Protein AF-W9HBE5-F1 (afdb_monomer)

Radius of gyration: 36.04 Å; Cα contacts (8 Å, |Δi|>4): 266; chains: 1; bounding box: 82×38×92 Å

Mean predicted aligned error: 16.0 Å

Secondary structure (DSSP, 8-state):
---------HHHHHHHHHHHHHHTT---TTSGGGGG---HHHHHHHHHHHHHHHHHHS-SS---PPPEEEGGGTEEESSHHHHHHHHHHH-TTTEETTTTEE-SSHHHHHHHHHH-TT-EE-TTSTT--EESSHHHHHHHHTTTSPP-EE-SSSS-EESSHHHHHHHHHTT-STT---HHHHHHHHHHSTTGGGTB-SSTT-SEE-TTT--EESSHHHHHHHHHH-TTSS----TTSHHHHHHHHHHHHTT--

Foldseek 3Di:
DDDDPDDDDPVVVLVVVVVVCVVVVNDDPVSVVPPPDDDPVVVVVVVVVVVVVVVVPPDPDDDPDDWDADPVVRDTHPDPVVVVVCCVVPPVQAADPQVRDGHPGNVRVVVCLVPDPQWQWDPVDPVGDTDRDVVVSVVVVLVVADFDDAALQDRDTHNDPLVSQVCQQCQVGPLRRHQVLLLVLCCPQPLNVQFQDPDPVARGAHNQPRHGHNGLSVNQVCQVPPPPGPAHLDCPGSNVSSSVSVSVSSVVD

Sequence (253 aa):
MLPVLYNYDRLELCNSLLDFMDQHGVNNPQVHIILSTPQLAFYTHLHRFYDRQLKKSLPRNGQEGRMEYCEPCNRSFVTPHALKQHLESKHPNTYCFRCQKHFSHSSAKQQHITDSSYHHICYNCPQKPDFDSESNLQNHYKTHAKKTVECLGCSRVFISDSAMVLHLEAGYCQSGADEDYVTECALECYQSGQYTSDDPAFDFQCPACGTPFSLMSALLQHAESVVTCDEHLERNMSLGKFLHYLRTCMRKL

Nearest PDB structures (foldseek):
  5t0u-assembly2_D  TM=2.289E-01  e=3.415E-04  Homo sapiens
  1wjp-assembly1_A  TM=3.999E-01  e=6.652E-02  Homo sapiens
  8ffz-assembly1_A  TM=1.944E-01  e=1.080E-03  Saccharomyces cerevisiae
  2rv7-assembly1_A  TM=3.026E-01  e=1.864E-01  Homo sapiens
  2rsi-assembly1_A  TM=2.705E-01  e=9.006E-02  Homo sapiens

InterPro domains:
  IPR013087 Zinc finger C2H2-type [PS00028] (70-91)
  IPR013087 Zinc finger C2H2-type [PS50157] (204-237)
  IPR013087 Zinc finger C2H2-type [SM00355] (68-91)
  IPR013087 Zinc finger C2H2-type [SM00355] (94-119)
  IPR013087 Zinc finger C2H2-type [SM00355] (120-144)
  IPR013087 Zinc finger C2H2-type [SM00355] (204-232)
  IPR022755 Zinc finger, double-stranded RNA binding [PF12171] (69-90)

Solvent-accessible surface area (backbone atoms only — not comparable to full-atom values): 15066 Å² total; per-residue (Å²): 138,80,83,83,89,74,88,76,59,80,63,59,62,50,50,58,49,50,56,53,31,62,77,68,71,60,86,58,84,74,63,78,66,62,86,76,70,98,56,78,73,56,56,58,52,52,52,53,49,50,54,55,50,58,60,66,75,45,79,94,63,100,64,100,62,82,65,30,75,41,78,97,75,74,44,79,24,87,39,68,66,57,40,50,56,47,40,62,74,75,30,59,62,23,46,40,75,90,76,71,39,80,36,98,41,48,68,57,35,50,49,48,49,73,73,32,92,83,49,24,64,42,80,88,46,96,81,44,56,68,32,94,37,64,68,55,38,55,58,51,52,57,74,72,47,72,60,75,34,67,39,79,56,49,94,52,66,22,69,37,68,26,59,38,44,41,44,29,38,68,49,74,35,87,50,67,40,23,45,68,57,52,49,51,46,47,61,71,30,96,52,23,89,54,35,50,40,89,50,93,88,22,61,25,22,40,70,67,78,61,55,71,25,72,44,69,28,56,49,43,40,47,37,74,68,37,86,88,46,88,41,46,70,49,70,88,33,63,60,16,40,42,59,56,46,45,56,57,50,50,73,76,103

Organism: NCBI:txid660029

pLDDT: mean 79.45, std 21.49, range [28.0, 98.19]

Structure (mmCIF, N/CA/C/O backbone):
data_AF-W9HBE5-F1
#
_entry.id   AF-W9HBE5-F1
#
loop_
_atom_site.group_PDB
_atom_site.id
_atom_site.type_symbol
_atom_site.label_atom_id
_atom_site.label_alt_id
_atom_site.label_comp_id
_atom_site.label_asym_id
_atom_site.label_entity_id
_atom_site.label_seq_id
_atom_site.pdbx_PDB_ins_code
_atom_site.Cartn_x
_atom_site.Cartn_y
_atom_site.Cartn_z
_atom_site.occupancy
_atom_site.B_iso_or_equiv
_atom_site.auth_seq_id
_atom_site.auth_comp_id
_atom_site.auth_asym_id
_atom_site.auth_atom_id
_atom_site.pdbx_PDB_model_num
ATOM 1 N N . MET A 1 1 ? 41.750 6.904 -30.817 1.00 32.19 1 MET A N 1
ATOM 2 C CA . MET A 1 1 ? 42.849 5.920 -30.753 1.00 32.19 1 MET A CA 1
ATOM 3 C C . MET A 1 1 ? 42.609 4.930 -31.887 1.00 32.19 1 MET A C 1
ATOM 5 O O . MET A 1 1 ? 41.760 4.063 -31.750 1.00 32.19 1 MET A O 1
ATOM 9 N N . LEU A 1 2 ? 43.200 5.189 -33.059 1.00 28.00 2 LEU A N 1
ATOM 10 C CA . LEU A 1 2 ? 43.064 4.354 -34.262 1.00 28.00 2 LEU A CA 1
ATOM 11 C C . LEU A 1 2 ? 44.083 3.203 -34.190 1.00 28.00 2 LEU A C 1
ATOM 13 O O . LEU A 1 2 ? 45.178 3.437 -33.668 1.00 28.00 2 LEU A O 1
ATOM 17 N N . PRO A 1 3 ? 43.750 1.988 -34.661 1.00 31.28 3 PRO A N 1
ATOM 18 C CA . PRO A 1 3 ? 44.628 0.841 -34.525 1.00 31.28 3 PRO A CA 1
ATOM 19 C C . PRO A 1 3 ? 45.911 1.031 -35.329 1.00 31.28 3 PRO A C 1
ATOM 21 O O . PRO A 1 3 ? 45.936 1.622 -36.408 1.00 31.28 3 PRO A O 1
ATOM 24 N N . VAL A 1 4 ? 46.973 0.498 -34.749 1.00 32.66 4 VAL A N 1
ATOM 25 C CA . VAL A 1 4 ? 48.329 0.405 -35.267 1.00 32.66 4 VAL A CA 1
ATOM 26 C C . VAL A 1 4 ? 48.320 -0.242 -36.660 1.00 32.66 4 VAL A C 1
ATOM 28 O O . VAL A 1 4 ? 48.149 -1.449 -36.789 1.00 32.66 4 VAL A O 1
ATOM 31 N N . LEU A 1 5 ? 48.521 0.566 -37.706 1.00 37.56 5 LEU A N 1
ATOM 32 C CA . LEU A 1 5 ? 48.818 0.117 -39.071 1.00 37.56 5 LEU A CA 1
ATOM 33 C C . LEU A 1 5 ? 50.280 -0.351 -39.148 1.00 37.56 5 LEU A C 1
ATOM 35 O O . LEU A 1 5 ? 51.123 0.301 -39.759 1.00 37.56 5 LEU A O 1
ATOM 39 N N . TYR A 1 6 ? 50.600 -1.455 -38.479 1.00 36.22 6 TYR A N 1
ATOM 40 C CA . TYR A 1 6 ? 51.831 -2.194 -38.746 1.00 36.22 6 TYR A CA 1
ATOM 41 C C . TYR A 1 6 ? 51.468 -3.405 -39.605 1.00 36.22 6 TYR A C 1
ATOM 43 O O . TYR A 1 6 ? 50.671 -4.235 -39.185 1.00 36.22 6 TYR A O 1
ATOM 51 N N . ASN A 1 7 ? 52.090 -3.492 -40.783 1.00 40.53 7 ASN A N 1
ATOM 52 C CA . ASN A 1 7 ? 52.038 -4.607 -41.738 1.00 40.53 7 ASN A CA 1
ATOM 53 C C . ASN A 1 7 ? 50.768 -4.755 -42.583 1.00 40.53 7 ASN A C 1
ATOM 55 O O . ASN A 1 7 ? 50.070 -5.756 -42.483 1.00 40.53 7 ASN A O 1
ATOM 59 N N . TYR A 1 8 ? 50.551 -3.823 -43.510 1.00 40.22 8 TYR A N 1
ATOM 60 C CA . TYR A 1 8 ? 49.906 -4.176 -44.778 1.00 40.22 8 TYR A CA 1
ATOM 61 C C . TYR A 1 8 ? 50.881 -3.928 -45.922 1.00 40.22 8 TYR A C 1
ATOM 63 O O . TYR A 1 8 ? 51.577 -2.906 -45.945 1.00 40.22 8 TYR A O 1
ATOM 71 N N . ASP A 1 9 ? 50.957 -4.891 -46.836 1.00 48.69 9 ASP A N 1
ATOM 72 C CA . ASP A 1 9 ? 51.846 -4.836 -47.986 1.00 48.69 9 ASP A CA 1
ATOM 73 C C . ASP A 1 9 ? 51.415 -3.697 -48.924 1.00 48.69 9 ASP A C 1
ATOM 75 O O . ASP A 1 9 ? 50.227 -3.404 -49.098 1.00 48.69 9 ASP A O 1
ATOM 79 N N . ARG A 1 10 ? 52.386 -3.005 -49.523 1.00 49.78 10 ARG A N 1
ATOM 80 C CA . ARG A 1 10 ? 52.166 -1.728 -50.236 1.00 49.78 10 ARG A CA 1
ATOM 81 C C . ARG A 1 10 ? 51.219 -1.876 -51.436 1.00 49.78 10 ARG A C 1
ATOM 83 O O . ARG A 1 10 ? 50.582 -0.900 -51.836 1.00 49.78 10 ARG A O 1
ATOM 90 N N . LEU A 1 11 ? 51.134 -3.090 -51.987 1.00 46.06 11 LEU A N 1
ATOM 91 C CA . LEU A 1 11 ? 50.209 -3.471 -53.055 1.00 46.06 11 LEU A CA 1
ATOM 92 C C . LEU A 1 11 ? 48.762 -3.634 -52.566 1.00 46.06 11 LEU A C 1
ATOM 94 O O . LEU A 1 11 ? 47.844 -3.222 -53.270 1.00 46.06 11 LEU A O 1
ATOM 98 N N . GLU A 1 12 ? 48.536 -4.190 -51.375 1.00 49.25 12 GLU A N 1
ATOM 99 C CA . GLU A 1 12 ? 47.183 -4.496 -50.882 1.00 49.25 12 GLU A CA 1
ATOM 100 C C . GLU A 1 12 ? 46.388 -3.230 -50.562 1.00 49.25 12 GLU A C 1
ATOM 102 O O . GLU A 1 12 ? 45.196 -3.137 -50.864 1.00 49.25 12 GLU A O 1
ATOM 107 N N . LEU A 1 13 ? 47.069 -2.211 -50.033 1.00 50.69 13 LEU A N 1
ATOM 108 C CA . LEU A 1 13 ? 46.468 -0.903 -49.776 1.00 50.69 13 LEU A CA 1
ATOM 109 C C . LEU A 1 13 ? 46.097 -0.167 -51.073 1.00 50.69 13 LEU A C 1
ATOM 111 O O . LEU A 1 13 ? 45.102 0.550 -51.096 1.00 50.69 13 LEU A O 1
ATOM 115 N N . CYS A 1 14 ? 46.867 -0.355 -52.152 1.00 51.69 14 CYS A N 1
ATOM 116 C CA . CYS A 1 14 ? 46.571 0.247 -53.456 1.00 51.69 14 CYS A CA 1
ATOM 117 C C . CYS A 1 14 ? 45.422 -0.471 -54.173 1.00 51.69 14 CYS A C 1
ATOM 119 O O . CYS A 1 14 ? 44.545 0.196 -54.717 1.00 51.69 14 CYS A O 1
ATOM 121 N N . ASN A 1 15 ? 45.387 -1.805 -54.124 1.00 50.38 15 ASN A N 1
ATOM 122 C CA . ASN A 1 15 ? 44.317 -2.599 -54.734 1.00 50.38 15 ASN A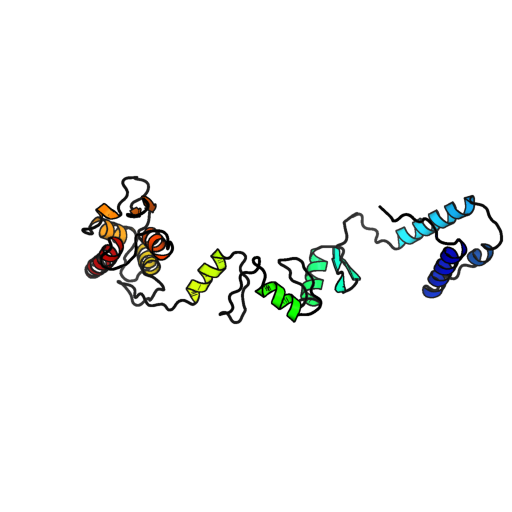 CA 1
ATOM 123 C C . ASN A 1 15 ? 42.970 -2.346 -54.043 1.00 50.38 15 ASN A C 1
ATOM 125 O O . ASN A 1 15 ? 41.975 -2.096 -54.714 1.00 50.38 15 ASN A O 1
ATOM 129 N N . SER A 1 16 ? 42.970 -2.259 -52.709 1.00 54.09 16 SER A N 1
ATOM 130 C CA . SER A 1 16 ? 41.768 -1.917 -51.932 1.00 54.09 16 SER A CA 1
ATOM 131 C C . SER A 1 16 ? 41.236 -0.511 -52.251 1.00 54.09 16 SER A C 1
ATOM 133 O O . SER A 1 16 ? 40.037 -0.257 -52.155 1.00 54.09 16 SER A O 1
ATOM 135 N N . LEU A 1 17 ? 42.122 0.417 -52.637 1.00 51.78 17 LEU A N 1
ATOM 136 C CA . LEU A 1 17 ? 41.746 1.775 -53.033 1.00 51.78 17 LEU A CA 1
ATOM 137 C C . LEU A 1 17 ? 41.156 1.819 -54.451 1.00 51.78 17 LEU A C 1
ATOM 139 O O . LEU A 1 17 ? 40.208 2.561 -54.688 1.00 51.78 17 LEU A O 1
ATOM 143 N N . LEU A 1 18 ? 41.708 1.032 -55.381 1.00 52.72 18 LEU A N 1
ATOM 144 C CA . LEU A 1 18 ? 41.215 0.923 -56.757 1.00 52.72 18 LEU A CA 1
ATOM 145 C C . LEU A 1 18 ? 39.832 0.258 -56.802 1.00 52.72 18 LEU A C 1
ATOM 147 O O . LEU A 1 18 ? 38.929 0.802 -57.435 1.00 52.72 18 LEU A O 1
ATOM 151 N N . ASP A 1 19 ? 39.635 -0.821 -56.039 1.00 53.00 19 ASP A N 1
ATOM 152 C CA . ASP A 1 19 ? 38.340 -1.506 -55.918 1.00 53.00 19 ASP A CA 1
ATOM 153 C C . ASP A 1 19 ? 37.250 -0.580 -55.354 1.00 53.00 19 ASP A C 1
ATOM 155 O O . ASP A 1 19 ? 36.107 -0.581 -55.814 1.00 53.00 19 ASP A O 1
ATOM 159 N N . PHE A 1 20 ? 37.609 0.270 -54.386 1.00 51.59 20 PHE A N 1
ATOM 160 C CA . PHE A 1 20 ? 36.706 1.276 -53.825 1.00 51.59 20 PHE A CA 1
ATOM 161 C C . PHE A 1 20 ? 36.341 2.370 -54.844 1.00 51.59 20 PHE A C 1
ATOM 163 O O . PHE A 1 20 ? 35.201 2.836 -54.884 1.00 51.59 20 PHE A O 1
ATOM 170 N N . MET A 1 21 ? 37.288 2.789 -55.688 1.00 48.81 21 MET A N 1
ATOM 171 C CA . MET A 1 21 ? 37.048 3.811 -56.713 1.00 48.81 21 MET A CA 1
ATOM 172 C C . MET A 1 21 ? 36.146 3.309 -57.849 1.00 48.81 21 MET A C 1
ATOM 174 O O . MET A 1 21 ? 35.283 4.068 -58.303 1.00 48.81 21 MET A O 1
ATOM 178 N N . ASP A 1 22 ? 36.286 2.042 -58.246 1.00 52.09 22 ASP A N 1
ATOM 179 C CA . ASP A 1 22 ? 35.438 1.398 -59.259 1.00 52.09 22 ASP A CA 1
ATOM 180 C C . ASP A 1 22 ? 34.002 1.191 -58.757 1.00 52.09 22 ASP A C 1
ATOM 182 O O . ASP A 1 22 ? 33.041 1.521 -59.457 1.00 52.09 22 ASP A O 1
ATOM 186 N N . GLN A 1 23 ? 33.830 0.752 -57.504 1.00 49.44 23 GLN A N 1
ATOM 187 C CA . GLN A 1 23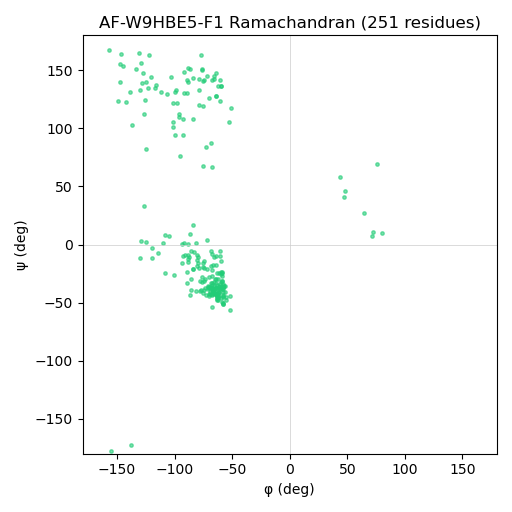 ? 32.503 0.572 -56.891 1.00 49.44 23 GLN A CA 1
ATOM 188 C C . GLN A 1 23 ? 31.707 1.878 -56.764 1.00 49.44 23 GLN A C 1
ATOM 190 O O . GLN A 1 23 ? 30.474 1.856 -56.732 1.00 49.44 23 GLN A O 1
ATOM 195 N N . HIS A 1 24 ? 32.397 3.018 -56.712 1.00 46.12 24 HIS A N 1
ATOM 196 C CA . HIS A 1 24 ? 31.785 4.338 -56.580 1.00 46.12 24 HIS A CA 1
ATOM 197 C C . HIS A 1 24 ? 31.849 5.187 -57.862 1.00 46.12 24 HIS A C 1
ATOM 199 O O . HIS A 1 24 ? 31.464 6.357 -57.832 1.00 46.12 24 HIS A O 1
ATOM 205 N N . GLY A 1 25 ? 32.281 4.608 -58.992 1.00 42.88 25 GLY A N 1
ATOM 206 C CA . GLY A 1 25 ? 32.257 5.253 -60.312 1.00 42.88 25 GLY A CA 1
ATOM 207 C C . GLY A 1 25 ? 33.163 6.484 -60.436 1.00 42.88 25 GLY A C 1
ATOM 208 O O . GLY A 1 25 ? 32.874 7.394 -61.217 1.00 42.88 25 GLY A O 1
ATOM 209 N N . VAL A 1 26 ? 34.243 6.551 -59.652 1.00 46.56 26 VAL A N 1
ATOM 210 C CA . VAL A 1 26 ? 35.154 7.703 -59.613 1.00 46.56 26 VAL A CA 1
ATOM 211 C C . VAL A 1 26 ? 36.304 7.482 -60.594 1.00 46.56 26 VAL A C 1
ATOM 213 O O . VAL A 1 26 ? 37.324 6.890 -60.256 1.00 46.56 26 VAL A O 1
ATOM 216 N N . ASN A 1 27 ? 36.164 7.993 -61.818 1.00 46.78 27 ASN A N 1
ATOM 217 C CA . ASN A 1 27 ? 37.175 7.829 -62.864 1.00 46.78 27 ASN A CA 1
ATOM 218 C C . ASN A 1 27 ? 38.158 9.019 -62.865 1.00 46.78 27 ASN A C 1
ATOM 220 O O . ASN A 1 27 ? 37.783 10.136 -63.228 1.00 46.78 27 ASN A O 1
ATOM 224 N N . ASN A 1 28 ? 39.406 8.814 -62.420 1.00 44.19 28 ASN A N 1
ATOM 225 C CA . ASN A 1 28 ? 40.439 9.859 -62.402 1.00 44.19 28 ASN A CA 1
ATOM 226 C C . ASN A 1 28 ? 41.720 9.397 -63.131 1.00 44.19 28 ASN A C 1
ATOM 228 O O . ASN A 1 28 ? 42.444 8.544 -62.611 1.00 44.19 28 ASN A O 1
ATOM 232 N N . PRO A 1 29 ? 42.065 9.995 -64.289 1.00 43.91 29 PRO A N 1
ATOM 233 C CA . PRO A 1 29 ? 43.201 9.567 -65.109 1.00 43.91 29 PRO A CA 1
ATOM 234 C C . PRO A 1 29 ? 44.577 9.767 -64.448 1.00 43.91 29 PRO A C 1
ATOM 236 O O . PRO A 1 29 ? 45.566 9.224 -64.934 1.00 43.91 29 PRO A O 1
ATOM 239 N N . GLN A 1 30 ? 44.675 10.494 -63.326 1.00 43.44 30 GLN A N 1
ATOM 240 C CA . GLN A 1 30 ? 45.936 10.636 -62.583 1.00 43.44 30 GLN A CA 1
ATOM 241 C C . GLN A 1 30 ? 46.280 9.435 -61.689 1.00 43.44 30 GLN A C 1
ATOM 243 O O . GLN A 1 30 ? 47.408 9.350 -61.207 1.00 43.44 30 GLN A O 1
ATOM 248 N N . VAL A 1 31 ? 45.354 8.491 -61.483 1.00 42.81 31 VAL A N 1
ATOM 249 C CA . VAL A 1 31 ? 45.598 7.295 -60.657 1.00 42.81 31 VAL A CA 1
ATOM 250 C C . VAL A 1 31 ? 46.447 6.253 -61.393 1.00 42.81 31 VAL A C 1
ATOM 252 O O . VAL A 1 31 ? 47.300 5.612 -60.785 1.00 42.81 31 VAL A O 1
ATOM 255 N N . HIS A 1 32 ? 46.327 6.159 -62.721 1.00 39.41 32 HIS A N 1
ATOM 256 C CA . HIS A 1 32 ? 47.132 5.235 -63.533 1.00 39.41 32 HIS A CA 1
ATOM 257 C C . HIS A 1 32 ? 48.636 5.56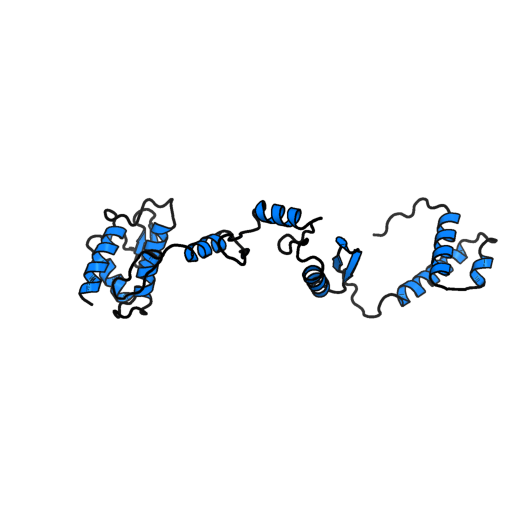8 -63.571 1.00 39.41 32 HIS A C 1
ATOM 259 O O . HIS A 1 32 ? 49.444 4.704 -63.900 1.00 39.41 32 HIS A O 1
ATOM 265 N N . ILE A 1 33 ? 49.033 6.792 -63.211 1.00 43.44 33 ILE A N 1
ATOM 266 C CA . ILE A 1 33 ? 50.436 7.249 -63.245 1.00 43.44 33 ILE A CA 1
ATOM 267 C C . ILE A 1 33 ? 51.207 6.827 -61.968 1.00 43.44 33 ILE A C 1
ATOM 269 O O . ILE A 1 33 ? 52.424 6.975 -61.879 1.00 43.44 33 ILE A O 1
ATOM 273 N N . ILE A 1 34 ? 50.524 6.254 -60.969 1.00 44.38 34 ILE A N 1
ATOM 274 C CA . ILE A 1 34 ? 51.062 6.025 -59.615 1.00 44.38 34 ILE A CA 1
ATOM 275 C C . ILE A 1 34 ? 52.055 4.841 -59.534 1.00 44.38 34 ILE A C 1
ATOM 277 O O . ILE A 1 34 ? 52.833 4.760 -58.583 1.00 44.38 34 ILE A O 1
ATOM 281 N N . LEU A 1 35 ? 52.117 3.954 -60.533 1.00 41.38 35 LEU A N 1
ATOM 282 C CA . LEU A 1 35 ? 52.913 2.716 -60.458 1.00 41.38 35 LEU A CA 1
ATOM 283 C C . LEU A 1 35 ? 54.421 2.857 -60.751 1.00 41.38 35 LEU A C 1
ATOM 285 O O . LEU A 1 35 ? 55.130 1.856 -60.692 1.00 41.38 35 LEU A O 1
ATOM 289 N N . SER A 1 36 ? 54.949 4.054 -61.036 1.00 43.06 36 SER A N 1
ATOM 290 C CA . SER A 1 36 ? 56.326 4.182 -61.559 1.00 43.06 36 SER A CA 1
ATOM 291 C C . SER A 1 36 ? 57.303 5.088 -60.800 1.00 43.06 36 SER A C 1
ATOM 293 O O . SER A 1 36 ? 58.449 5.187 -61.233 1.00 43.06 36 SER A O 1
ATOM 295 N N . THR A 1 37 ? 56.956 5.716 -59.666 1.00 46.16 37 THR A N 1
ATOM 296 C CA . THR A 1 37 ? 57.939 6.553 -58.931 1.00 46.16 37 THR A CA 1
ATOM 297 C C . THR A 1 37 ? 57.843 6.467 -57.400 1.00 46.16 37 THR A C 1
ATOM 299 O O . THR A 1 37 ? 56.806 6.814 -56.832 1.00 46.16 37 THR A O 1
ATOM 302 N N . PRO A 1 38 ? 58.930 6.084 -56.693 1.00 47.72 38 PRO A N 1
ATOM 303 C CA . PRO A 1 38 ? 58.930 5.883 -55.247 1.00 47.72 38 PRO A CA 1
ATOM 304 C C . PRO A 1 38 ? 59.409 7.135 -54.491 1.00 47.72 38 PRO A C 1
ATOM 306 O O . PRO A 1 38 ? 60.534 7.168 -53.997 1.00 47.72 38 PRO A O 1
ATOM 309 N N . GLN A 1 39 ? 58.578 8.175 -54.354 1.00 45.66 39 GLN A N 1
ATOM 310 C CA . GLN A 1 39 ? 58.917 9.315 -53.482 1.00 45.66 39 GLN A CA 1
ATOM 311 C C . GLN A 1 39 ? 57.831 9.632 -52.444 1.00 45.66 39 GLN A C 1
ATOM 313 O O . GLN A 1 39 ? 56.669 9.895 -52.752 1.00 45.66 39 GLN A O 1
ATOM 318 N N . LEU A 1 40 ? 58.259 9.632 -51.176 1.00 44.91 40 LEU A N 1
ATOM 319 C CA . LEU A 1 40 ? 57.461 9.767 -49.949 1.00 44.91 40 LEU A CA 1
ATOM 320 C C . LEU A 1 40 ? 56.661 11.086 -49.863 1.00 44.91 40 LEU A C 1
ATOM 322 O O . LEU A 1 40 ? 55.622 11.140 -49.208 1.00 44.91 40 LEU A O 1
ATOM 326 N N . ALA A 1 41 ? 57.096 12.138 -50.566 1.00 42.56 41 ALA A N 1
ATOM 327 C CA . ALA A 1 41 ? 56.428 13.442 -50.578 1.00 42.56 41 ALA A CA 1
ATOM 328 C C . ALA A 1 41 ? 55.016 13.394 -51.200 1.00 42.56 41 ALA A C 1
ATOM 330 O O . ALA A 1 41 ? 54.126 14.122 -50.758 1.00 42.56 41 ALA A O 1
ATOM 331 N N . PHE A 1 42 ? 54.769 12.489 -52.153 1.00 42.00 42 PHE A N 1
ATOM 332 C CA . PHE A 1 42 ? 53.477 12.377 -52.842 1.00 42.00 42 PHE A CA 1
ATOM 333 C C . PHE A 1 42 ? 52.381 11.733 -51.974 1.00 42.00 42 PHE A C 1
ATOM 335 O O . PHE A 1 42 ? 51.216 12.131 -52.040 1.00 42.00 42 PHE A O 1
ATOM 342 N N . TYR A 1 43 ? 52.759 10.820 -51.071 1.00 43.47 43 TYR A N 1
ATOM 343 C CA . TYR A 1 43 ? 51.837 10.170 -50.132 1.00 43.47 43 TYR A CA 1
ATOM 344 C C . TYR A 1 43 ? 51.203 11.165 -49.153 1.00 43.47 43 TYR A C 1
ATOM 346 O O . TYR A 1 43 ? 50.028 11.041 -48.818 1.00 43.47 43 TYR A O 1
ATOM 354 N N . THR A 1 44 ? 51.927 12.221 -48.768 1.00 44.28 44 THR A N 1
ATOM 355 C CA . THR A 1 44 ? 51.358 13.294 -47.933 1.00 44.28 44 THR A CA 1
ATOM 356 C C . THR A 1 44 ? 50.294 14.116 -48.667 1.00 44.28 44 THR A C 1
ATOM 358 O O . THR A 1 44 ? 49.379 14.644 -48.036 1.00 44.28 44 THR A O 1
ATOM 361 N N . HIS A 1 45 ? 50.372 14.202 -49.999 1.00 41.28 45 HIS A N 1
ATOM 362 C CA . HIS A 1 45 ? 49.411 14.937 -50.819 1.00 41.28 45 HIS A CA 1
ATOM 363 C C . HIS A 1 45 ? 48.140 14.118 -51.077 1.00 41.28 45 HIS A C 1
ATOM 365 O O . HIS A 1 45 ? 47.039 14.655 -50.958 1.00 41.28 45 HIS A O 1
ATOM 371 N N . LEU A 1 46 ? 48.283 12.809 -51.317 1.00 45.56 46 LEU A N 1
ATOM 372 C CA . LEU A 1 46 ? 47.169 11.858 -51.394 1.00 45.56 46 LEU A CA 1
ATOM 373 C C . LEU A 1 46 ? 46.440 11.722 -50.052 1.00 45.56 46 LEU A C 1
ATOM 375 O O . LEU A 1 46 ? 45.217 11.804 -50.038 1.00 45.56 46 LEU A O 1
ATOM 379 N N . HIS A 1 47 ? 47.157 11.654 -48.924 1.00 46.91 47 HIS A N 1
ATOM 380 C CA . HIS A 1 47 ? 46.539 11.633 -47.591 1.00 46.91 47 HIS A CA 1
ATOM 381 C C . HIS A 1 47 ? 45.762 12.927 -47.297 1.00 46.91 47 HIS A C 1
ATOM 383 O O . HIS A 1 47 ? 44.616 12.874 -46.864 1.00 46.91 47 HIS A O 1
ATOM 389 N N . ARG A 1 48 ? 46.325 14.104 -47.622 1.00 48.47 48 ARG A N 1
ATOM 390 C CA . ARG A 1 48 ? 45.618 15.396 -47.487 1.00 48.47 48 ARG A CA 1
ATOM 391 C C . ARG A 1 48 ? 44.420 15.528 -48.427 1.00 48.47 48 ARG A C 1
ATOM 393 O O . ARG A 1 48 ? 43.463 16.224 -48.088 1.00 48.47 48 ARG A O 1
ATOM 400 N N . PHE A 1 49 ? 44.474 14.920 -49.611 1.00 46.97 49 PHE A N 1
ATOM 401 C CA . PHE A 1 49 ? 43.356 14.902 -50.552 1.00 46.97 49 PHE A CA 1
ATOM 402 C C . PHE A 1 49 ? 42.241 13.968 -50.061 1.00 46.97 49 PHE A C 1
ATOM 404 O O . PHE A 1 49 ? 41.085 14.385 -50.038 1.00 46.97 49 PHE A O 1
ATOM 411 N N . TYR A 1 50 ? 42.587 12.775 -49.566 1.00 43.66 50 TYR A N 1
ATOM 412 C CA . TYR A 1 50 ? 41.648 11.824 -48.961 1.00 43.66 50 TYR A CA 1
ATOM 413 C C . TYR A 1 50 ? 41.002 12.394 -47.686 1.00 43.66 50 TYR A C 1
ATOM 415 O O . TYR A 1 50 ? 39.780 12.378 -47.565 1.00 43.66 50 TYR A O 1
ATOM 423 N N . ASP A 1 51 ? 41.782 13.036 -46.807 1.00 48.53 51 ASP A N 1
ATOM 424 C CA . ASP A 1 51 ? 41.283 13.759 -45.625 1.00 48.53 51 ASP A CA 1
ATOM 425 C C . ASP A 1 51 ? 40.312 14.890 -46.000 1.00 48.53 51 ASP A C 1
ATOM 427 O O . ASP A 1 51 ? 39.334 15.145 -45.295 1.00 48.53 51 ASP A O 1
ATOM 431 N N . ARG A 1 52 ? 40.553 15.588 -47.119 1.00 47.62 52 ARG A N 1
ATOM 432 C CA . ARG A 1 52 ? 39.657 16.648 -47.614 1.00 47.62 52 ARG A CA 1
ATOM 433 C C . ARG A 1 52 ? 38.366 16.108 -48.222 1.00 47.62 52 ARG A C 1
ATOM 435 O O . ARG A 1 52 ? 37.369 16.826 -48.169 1.00 47.62 52 ARG A O 1
ATOM 442 N N . GLN A 1 53 ? 38.368 14.906 -48.797 1.00 44.16 53 GLN A N 1
ATOM 443 C CA . GLN A 1 53 ? 37.166 14.298 -49.378 1.00 44.16 53 GLN A CA 1
ATOM 444 C C . GLN A 1 53 ? 36.335 13.549 -48.321 1.00 44.16 53 GLN A C 1
ATOM 446 O O . GLN A 1 53 ? 35.125 13.752 -48.274 1.00 44.16 53 GLN A O 1
ATOM 451 N N . LEU A 1 54 ? 36.965 12.838 -47.374 1.00 45.53 54 LEU A N 1
ATOM 452 C CA . LEU A 1 54 ? 36.293 12.244 -46.204 1.00 45.53 54 LEU A CA 1
ATOM 453 C C . LEU A 1 54 ? 35.620 13.304 -45.313 1.00 45.53 54 LEU A C 1
ATOM 455 O O . LEU A 1 54 ? 34.511 13.102 -44.820 1.00 45.53 54 LEU A O 1
ATOM 459 N N . LYS A 1 55 ? 36.239 14.484 -45.154 1.00 42.34 55 LYS A N 1
ATOM 460 C CA . LYS A 1 55 ? 35.640 15.627 -44.433 1.00 42.34 55 LYS A CA 1
ATOM 461 C C . LYS A 1 55 ? 34.532 16.350 -45.205 1.00 42.34 55 LYS A C 1
ATOM 463 O O . LYS A 1 55 ? 33.816 17.147 -44.604 1.00 42.34 55 LYS A O 1
ATOM 468 N N . LYS A 1 56 ? 34.384 16.111 -46.513 1.00 41.41 56 LYS A N 1
ATOM 469 C CA . LYS A 1 56 ? 33.269 16.640 -47.321 1.00 41.41 56 LYS A CA 1
ATOM 470 C C . LYS A 1 56 ? 32.055 15.707 -47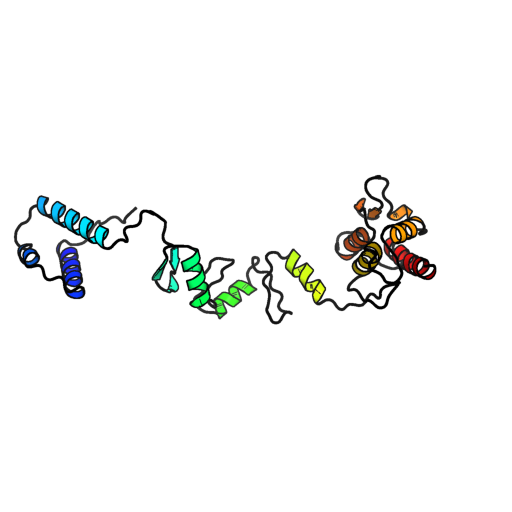.333 1.00 41.41 56 LYS A C 1
ATOM 472 O O . LYS A 1 56 ? 30.951 16.199 -47.535 1.00 41.41 56 LYS A O 1
ATOM 477 N N . SER A 1 57 ? 32.247 14.410 -47.083 1.00 36.66 57 SER A N 1
ATOM 478 C CA . SER A 1 57 ? 31.168 13.427 -46.893 1.00 36.66 57 SER A CA 1
ATOM 479 C C . SER A 1 57 ? 30.670 13.323 -45.445 1.00 36.66 57 SER A C 1
ATOM 481 O O . SER A 1 57 ? 29.639 12.705 -45.199 1.00 36.66 57 SER A O 1
ATOM 483 N N . LEU A 1 58 ? 31.373 13.931 -44.483 1.00 38.06 58 LEU A N 1
ATOM 484 C CA . LEU A 1 58 ? 30.879 14.116 -43.117 1.00 38.06 58 LEU A CA 1
ATOM 485 C C . LEU A 1 58 ? 29.902 15.307 -43.074 1.00 38.06 58 LEU A C 1
ATOM 487 O O . LEU A 1 58 ? 30.221 16.370 -43.619 1.00 38.06 58 LEU A O 1
ATOM 491 N N . PRO A 1 59 ? 28.722 15.169 -42.442 1.00 34.81 59 PRO A N 1
ATOM 492 C CA . PRO A 1 59 ? 27.749 16.250 -42.374 1.00 34.81 59 PRO A CA 1
ATOM 493 C C . PRO A 1 59 ? 28.359 17.462 -41.661 1.00 34.81 59 PRO A C 1
ATOM 495 O O . PRO A 1 59 ? 28.822 17.377 -40.524 1.00 34.81 59 PRO A O 1
ATOM 498 N N . ARG A 1 60 ? 28.354 18.613 -42.343 1.00 42.81 60 ARG A N 1
ATOM 499 C CA . ARG A 1 60 ? 28.715 19.909 -41.759 1.00 42.81 60 ARG A CA 1
ATOM 500 C C . ARG A 1 60 ? 27.595 20.370 -40.833 1.00 42.81 60 ARG A C 1
ATOM 502 O O . ARG A 1 60 ? 26.739 21.141 -41.242 1.00 42.81 60 ARG A O 1
ATOM 509 N N . ASN A 1 61 ? 27.620 19.898 -39.595 1.00 40.59 61 ASN A N 1
ATOM 510 C CA . ASN A 1 61 ? 27.112 20.644 -38.453 1.00 40.59 61 ASN A CA 1
ATOM 511 C C . ASN A 1 61 ? 27.933 20.248 -37.227 1.00 40.59 61 ASN A C 1
ATOM 513 O O . ASN A 1 61 ? 28.082 19.070 -36.917 1.00 40.59 61 ASN A O 1
ATOM 517 N N . GLY A 1 62 ? 28.534 21.252 -36.590 1.00 45.97 62 GLY A N 1
ATOM 518 C CA . GLY A 1 62 ? 29.478 21.093 -35.494 1.00 45.97 62 GLY A CA 1
ATOM 519 C C . GLY A 1 62 ? 28.819 20.571 -34.225 1.00 45.97 62 GLY A C 1
ATOM 520 O O . GLY A 1 62 ? 28.450 21.350 -33.353 1.00 45.97 62 GLY A O 1
ATOM 521 N N . GLN A 1 63 ? 28.735 19.250 -34.112 1.00 43.53 63 GLN A N 1
ATOM 522 C CA . GLN A 1 63 ? 28.715 18.540 -32.842 1.00 43.53 63 GLN A CA 1
ATOM 523 C C . GLN A 1 63 ? 29.639 17.331 -32.997 1.00 43.53 63 GLN A C 1
ATOM 525 O O . GLN A 1 63 ? 29.275 16.339 -33.623 1.00 43.53 63 GLN A O 1
ATOM 530 N N . GLU A 1 64 ? 30.854 17.415 -32.448 1.00 43.56 64 GLU A N 1
ATOM 531 C CA . GLU A 1 64 ? 31.695 16.244 -32.165 1.00 43.56 64 GLU A CA 1
ATOM 532 C C . GLU A 1 64 ? 31.021 15.425 -31.047 1.00 43.56 64 GLU A C 1
ATOM 534 O O . GLU A 1 64 ? 31.465 15.384 -29.904 1.00 43.56 64 GLU A O 1
ATOM 539 N N . GLY A 1 65 ? 29.862 14.848 -31.363 1.00 52.03 65 GLY A N 1
ATOM 540 C CA . GLY A 1 65 ? 29.063 14.016 -30.480 1.00 52.03 65 GLY A CA 1
ATOM 541 C C . GLY A 1 65 ? 29.333 12.547 -30.772 1.00 52.03 65 GLY A C 1
ATOM 542 O O . GLY A 1 65 ? 29.336 12.121 -31.928 1.00 52.03 65 GLY A O 1
ATOM 543 N N . ARG A 1 66 ? 29.563 11.759 -29.720 1.00 63.41 66 ARG A N 1
ATOM 544 C CA . ARG A 1 66 ? 29.570 10.292 -29.781 1.00 63.41 66 ARG A CA 1
ATOM 545 C C . ARG A 1 66 ? 28.278 9.822 -30.467 1.00 63.41 66 ARG A C 1
ATOM 547 O O . ARG A 1 66 ? 27.198 10.093 -29.956 1.00 63.41 66 ARG A O 1
ATOM 554 N N . MET A 1 67 ? 28.388 9.157 -31.620 1.00 79.19 67 MET A N 1
ATOM 555 C CA . MET A 1 67 ? 27.226 8.558 -32.287 1.00 79.19 67 MET A CA 1
ATOM 556 C C . MET A 1 67 ? 26.755 7.327 -31.512 1.00 79.19 67 MET A C 1
ATOM 558 O O . MET A 1 67 ? 27.566 6.563 -30.985 1.00 79.19 67 MET A O 1
ATOM 562 N N . GLU A 1 68 ? 25.446 7.126 -31.495 1.00 83.38 68 GLU A N 1
ATOM 563 C CA . GLU A 1 68 ? 24.792 5.985 -30.863 1.00 83.38 68 GLU A CA 1
ATOM 564 C C . GLU A 1 68 ? 24.681 4.836 -31.864 1.00 83.38 68 GLU A C 1
ATOM 566 O O . GLU A 1 68 ? 24.458 5.064 -33.052 1.00 83.38 68 GLU A O 1
ATOM 571 N N . TYR A 1 69 ? 24.866 3.596 -31.419 1.00 84.50 69 TYR A N 1
ATOM 572 C CA . TYR A 1 69 ? 25.095 2.468 -32.322 1.00 84.50 69 TYR A CA 1
ATOM 573 C C . TYR A 1 69 ? 24.178 1.282 -32.023 1.00 84.50 69 TYR A C 1
ATOM 575 O O . TYR A 1 69 ? 24.032 0.856 -30.880 1.00 84.50 69 TYR A O 1
ATOM 583 N N . CYS A 1 70 ? 23.576 0.731 -33.076 1.00 84.81 70 CYS A N 1
ATOM 584 C CA . CYS A 1 70 ? 22.834 -0.520 -33.045 1.00 84.81 70 CYS A CA 1
ATOM 585 C C . CYS A 1 70 ? 23.711 -1.634 -33.622 1.00 84.81 70 CYS A C 1
ATOM 587 O O . CYS A 1 70 ? 23.822 -1.767 -34.842 1.00 84.81 70 CYS A O 1
ATOM 589 N N . GLU A 1 71 ? 24.301 -2.443 -32.743 1.00 80.94 71 GLU A N 1
ATOM 590 C CA . GLU A 1 71 ? 25.126 -3.602 -33.109 1.00 80.94 71 GLU A CA 1
ATOM 591 C C . GLU A 1 71 ? 24.381 -4.635 -33.979 1.00 80.94 71 GLU A C 1
ATOM 593 O O . GLU A 1 71 ? 24.917 -5.009 -35.022 1.00 80.94 71 GLU A O 1
ATOM 598 N N . PRO A 1 72 ? 23.122 -5.025 -33.681 1.00 80.12 72 PRO A N 1
ATOM 599 C CA . PRO A 1 72 ? 22.399 -6.024 -34.479 1.00 80.12 72 PRO A CA 1
ATOM 600 C C . PRO A 1 72 ? 22.197 -5.665 -35.956 1.00 80.12 72 PRO A C 1
ATOM 602 O O . PRO A 1 72 ? 22.141 -6.554 -36.801 1.00 80.12 72 PRO A O 1
ATOM 605 N N . CYS A 1 73 ? 22.051 -4.374 -36.270 1.00 84.38 73 CYS A N 1
ATOM 606 C CA . CYS A 1 73 ? 21.829 -3.886 -37.637 1.00 84.38 73 CYS A CA 1
ATOM 607 C C . CYS A 1 73 ? 23.028 -3.123 -38.213 1.00 84.38 73 CYS A C 1
ATOM 609 O O . CYS A 1 73 ? 22.925 -2.598 -39.322 1.00 84.38 73 CYS A O 1
ATOM 611 N N . ASN A 1 74 ? 24.121 -3.005 -37.454 1.00 85.19 74 ASN A N 1
ATOM 612 C CA . ASN A 1 74 ? 25.293 -2.194 -37.778 1.00 85.19 74 ASN A CA 1
ATOM 613 C C . ASN A 1 74 ? 24.939 -0.756 -38.229 1.00 85.19 74 ASN A C 1
ATOM 615 O O . ASN A 1 74 ? 25.430 -0.264 -39.247 1.00 85.19 74 ASN A O 1
ATOM 619 N N . ARG A 1 75 ? 24.029 -0.091 -37.500 1.00 84.31 75 ARG A N 1
ATOM 620 C CA . ARG A 1 75 ? 23.524 1.257 -37.832 1.00 84.31 75 ARG A CA 1
ATOM 621 C C . ARG A 1 75 ? 23.886 2.288 -36.771 1.00 84.31 75 ARG A C 1
ATOM 623 O O . ARG A 1 75 ? 23.704 2.035 -35.584 1.00 84.31 75 ARG A O 1
ATOM 630 N N . SER A 1 76 ? 24.311 3.468 -37.221 1.00 86.06 76 SER A N 1
ATOM 631 C CA . SER A 1 76 ? 24.641 4.609 -36.361 1.00 86.06 76 SER A CA 1
ATOM 632 C C . SER A 1 76 ? 23.535 5.661 -36.371 1.00 86.06 76 SER A C 1
ATOM 634 O O . SER A 1 76 ? 22.915 5.929 -37.402 1.00 86.06 76 SER A O 1
ATOM 636 N N . PHE A 1 77 ? 23.316 6.283 -35.221 1.00 87.19 77 PHE A N 1
ATOM 637 C CA . PHE A 1 77 ? 22.286 7.277 -34.967 1.00 87.19 77 PHE A CA 1
ATOM 638 C C . PHE A 1 77 ? 22.924 8.518 -34.350 1.00 87.19 77 PHE A C 1
ATOM 640 O O . PHE A 1 77 ? 23.805 8.432 -33.497 1.00 87.19 77 PHE A O 1
ATOM 647 N N . VAL A 1 78 ? 22.467 9.691 -34.789 1.00 85.25 78 VAL A N 1
ATOM 648 C CA . VAL A 1 78 ? 23.007 10.982 -34.333 1.00 85.25 78 VAL A CA 1
ATOM 649 C C . VAL A 1 78 ? 22.624 11.272 -32.879 1.00 85.25 78 VAL A C 1
ATOM 651 O O . VAL A 1 78 ? 23.349 11.975 -32.186 1.00 85.25 78 VAL A O 1
ATOM 654 N N . THR A 1 79 ? 21.495 10.737 -32.400 1.00 87.31 79 THR A N 1
ATOM 655 C CA . THR A 1 79 ? 20.998 10.984 -31.041 1.00 87.31 79 THR A CA 1
ATOM 656 C C . THR A 1 79 ? 20.570 9.687 -30.341 1.00 87.31 79 THR A C 1
ATOM 658 O O . THR A 1 79 ? 20.072 8.770 -31.006 1.00 87.31 79 THR A O 1
ATOM 661 N N . PRO A 1 80 ? 20.655 9.619 -28.995 1.00 87.12 80 PRO A N 1
ATOM 662 C CA . PRO A 1 80 ? 20.127 8.494 -28.212 1.00 87.12 80 PRO A CA 1
ATOM 663 C C . PRO A 1 80 ? 18.634 8.267 -28.420 1.00 87.12 80 PRO A C 1
ATOM 665 O O . PRO A 1 80 ? 18.168 7.131 -28.438 1.00 87.12 80 PRO A O 1
ATOM 668 N N . HIS A 1 81 ? 17.878 9.344 -28.636 1.00 90.88 81 HIS A N 1
ATOM 669 C CA . HIS A 1 81 ? 16.454 9.251 -28.931 1.00 90.88 81 HIS A CA 1
ATOM 670 C C . HIS A 1 81 ? 16.188 8.517 -30.253 1.00 90.88 81 HIS A C 1
ATOM 672 O O . HIS A 1 81 ? 15.320 7.648 -30.305 1.00 90.88 81 HIS A O 1
ATOM 678 N N . ALA A 1 82 ? 16.970 8.808 -31.298 1.00 90.69 82 ALA A N 1
ATOM 679 C CA . ALA A 1 82 ? 16.843 8.132 -32.586 1.00 90.69 82 ALA A CA 1
ATOM 680 C C . ALA A 1 82 ? 17.224 6.643 -32.498 1.00 90.69 82 ALA A C 1
ATOM 682 O O . ALA A 1 82 ? 16.525 5.804 -33.070 1.00 90.69 82 ALA A O 1
ATOM 683 N N . LEU A 1 83 ? 18.273 6.296 -31.737 1.00 90.56 83 LEU A N 1
ATOM 684 C CA . LEU A 1 83 ? 18.598 4.891 -31.460 1.00 90.56 83 LEU A CA 1
ATOM 685 C C . LEU A 1 83 ? 17.459 4.204 -30.696 1.00 90.56 83 LEU A C 1
ATOM 687 O O . LEU A 1 83 ? 17.045 3.110 -31.071 1.00 90.56 83 LEU A O 1
ATOM 691 N N . LYS A 1 84 ? 16.909 4.848 -29.660 1.00 91.62 84 LYS A N 1
ATOM 692 C CA . LYS A 1 84 ? 15.796 4.297 -28.878 1.00 91.62 84 LYS A CA 1
ATOM 693 C C . LYS A 1 84 ? 14.579 3.992 -29.757 1.00 91.62 84 LYS A C 1
ATOM 695 O O . LYS A 1 84 ? 14.107 2.860 -29.744 1.00 91.62 84 LYS A O 1
ATOM 700 N N . GLN A 1 85 ? 14.133 4.942 -30.582 1.00 93.12 85 GLN A N 1
ATOM 701 C CA . GLN A 1 85 ? 13.024 4.730 -31.525 1.00 93.12 85 GLN A CA 1
ATOM 702 C C . GLN A 1 85 ? 13.309 3.593 -32.520 1.00 93.12 85 GLN A C 1
ATOM 704 O O . GLN A 1 85 ? 12.427 2.799 -32.866 1.00 93.12 85 GLN A O 1
ATOM 709 N N . HIS A 1 86 ? 14.554 3.486 -32.988 1.00 93.00 86 HIS A N 1
ATOM 710 C CA . HIS A 1 86 ? 14.964 2.377 -33.840 1.00 93.00 86 HIS A CA 1
ATOM 711 C C . HIS A 1 86 ? 14.866 1.027 -33.115 1.00 93.00 86 HIS A C 1
ATOM 713 O O . HIS A 1 86 ? 14.299 0.086 -33.668 1.00 93.00 86 HIS A O 1
ATOM 719 N N . LEU A 1 87 ? 15.366 0.931 -31.881 1.00 92.44 87 LEU A N 1
ATOM 720 C CA . LEU A 1 87 ? 15.299 -0.289 -31.074 1.00 92.44 87 LEU A CA 1
ATOM 721 C C . LEU A 1 87 ? 13.847 -0.687 -30.770 1.00 92.44 87 LEU A C 1
ATOM 723 O O . LEU A 1 87 ? 13.507 -1.863 -30.886 1.00 92.44 87 LEU A O 1
ATOM 727 N N . GLU A 1 88 ? 12.978 0.278 -30.455 1.00 92.75 88 GLU A N 1
ATOM 728 C CA . GLU A 1 88 ? 11.554 0.038 -30.169 1.00 92.75 88 GLU A CA 1
ATOM 729 C C . GLU A 1 88 ? 10.801 -0.474 -31.404 1.00 92.75 88 GLU A C 1
ATOM 731 O O . GLU A 1 88 ? 9.929 -1.332 -31.291 1.00 92.75 88 GLU A O 1
ATOM 736 N N . SER A 1 89 ? 11.160 0.005 -32.597 1.00 92.75 89 SER A N 1
ATOM 737 C CA . SER A 1 89 ? 10.478 -0.371 -33.843 1.00 92.75 89 SER A CA 1
ATOM 738 C C . SER A 1 89 ? 11.056 -1.610 -34.533 1.00 92.75 89 SER A C 1
ATOM 740 O O . SER A 1 89 ? 10.312 -2.340 -35.190 1.00 92.75 89 SER A O 1
ATOM 742 N N . LYS A 1 90 ? 12.370 -1.854 -34.438 1.00 92.56 90 LYS A N 1
ATOM 743 C CA . LYS A 1 90 ? 13.062 -2.938 -35.164 1.00 92.56 90 LYS A CA 1
ATOM 744 C C . LYS A 1 90 ? 13.516 -4.095 -34.282 1.00 92.56 90 LYS A C 1
ATOM 746 O O . LYS A 1 90 ? 13.612 -5.211 -34.784 1.00 92.56 90 LYS A O 1
ATOM 751 N N . HIS A 1 91 ? 13.730 -3.861 -32.989 1.00 92.00 91 HIS A N 1
ATOM 752 C CA . HIS A 1 91 ? 14.192 -4.874 -32.036 1.00 92.00 91 HIS A CA 1
ATOM 753 C C . HIS A 1 91 ? 13.312 -5.019 -30.773 1.00 92.00 91 HIS A C 1
ATOM 755 O O . HIS A 1 91 ? 13.846 -5.372 -29.717 1.00 92.00 91 HIS A O 1
ATOM 761 N N . PRO A 1 92 ? 11.972 -4.827 -30.818 1.00 90.50 92 PRO A N 1
ATOM 762 C CA . PRO A 1 92 ? 11.144 -4.831 -29.604 1.00 90.50 92 PRO A CA 1
ATOM 763 C C . PRO A 1 92 ? 11.204 -6.162 -28.841 1.00 90.50 92 PRO A C 1
ATOM 765 O O . PRO A 1 92 ? 11.180 -6.196 -27.609 1.00 90.50 92 PRO A O 1
ATOM 768 N N . ASN A 1 93 ? 11.339 -7.274 -29.565 1.00 93.06 93 ASN A N 1
ATOM 769 C CA . ASN A 1 93 ? 11.335 -8.620 -28.992 1.00 93.06 93 ASN A CA 1
ATOM 770 C C . ASN A 1 93 ? 12.731 -9.147 -28.646 1.00 93.06 93 ASN A C 1
ATOM 772 O O . ASN A 1 93 ? 12.830 -10.175 -27.986 1.00 93.06 93 ASN A O 1
ATOM 776 N N . THR A 1 94 ? 13.801 -8.470 -29.066 1.00 94.50 94 THR A N 1
ATOM 777 C CA . THR A 1 94 ? 15.186 -8.933 -28.872 1.00 94.50 94 THR A CA 1
ATOM 778 C C . THR A 1 94 ? 16.035 -7.971 -28.053 1.00 94.50 94 THR A C 1
ATOM 780 O O . THR A 1 94 ? 17.102 -8.357 -27.593 1.00 94.50 94 THR A O 1
ATOM 783 N N . TYR A 1 95 ? 15.570 -6.747 -27.804 1.00 93.44 95 TYR A N 1
ATOM 784 C CA . TYR A 1 95 ? 16.264 -5.779 -26.962 1.00 93.44 95 TYR A CA 1
ATOM 785 C C . TYR A 1 95 ? 15.560 -5.604 -25.609 1.00 93.44 95 TYR A C 1
ATOM 787 O O . TYR A 1 95 ? 14.343 -5.398 -25.547 1.00 93.44 95 TYR A O 1
ATOM 795 N N . CYS A 1 96 ? 16.311 -5.698 -24.513 1.00 92.94 96 CYS A N 1
ATOM 796 C CA . CYS A 1 96 ? 15.862 -5.334 -23.173 1.00 92.94 96 CYS A CA 1
ATOM 797 C C . CYS A 1 96 ? 16.310 -3.902 -22.863 1.00 92.94 96 CYS A C 1
ATOM 799 O O . CYS A 1 96 ? 17.502 -3.652 -22.713 1.00 92.94 96 CYS A O 1
ATOM 801 N N . PHE A 1 97 ? 15.360 -2.970 -22.743 1.00 89.75 97 PHE A N 1
ATOM 802 C CA . PHE A 1 97 ? 15.661 -1.560 -22.469 1.00 89.75 97 PHE A CA 1
ATOM 803 C C . PHE A 1 97 ? 16.168 -1.315 -21.052 1.00 89.75 97 PHE A C 1
ATOM 805 O O . PHE A 1 97 ? 17.065 -0.499 -20.870 1.00 89.75 97 PHE A O 1
ATOM 812 N N . ARG A 1 98 ? 15.640 -2.045 -20.064 1.00 89.81 98 ARG A N 1
ATOM 813 C CA . ARG A 1 98 ? 16.054 -1.910 -18.663 1.00 89.81 98 ARG A CA 1
ATOM 814 C C . ARG A 1 98 ? 17.530 -2.259 -18.484 1.00 89.81 98 ARG A C 1
ATOM 816 O O . ARG A 1 98 ? 18.281 -1.491 -17.897 1.00 89.81 98 ARG A O 1
ATOM 823 N N . CYS A 1 99 ? 17.949 -3.387 -19.051 1.00 91.62 99 CYS A N 1
ATOM 824 C CA . CYS A 1 99 ? 19.330 -3.859 -18.978 1.00 91.62 99 CYS A CA 1
ATOM 825 C C . CYS A 1 99 ? 20.199 -3.391 -20.156 1.00 91.62 99 CYS A C 1
ATOM 827 O O . CYS A 1 99 ? 21.360 -3.780 -20.233 1.00 91.62 99 CYS A O 1
ATOM 829 N N . GLN A 1 100 ? 19.635 -2.607 -21.083 1.00 89.88 100 GLN A N 1
ATOM 830 C CA . GLN A 1 100 ? 20.277 -2.131 -22.316 1.00 89.88 100 GLN A CA 1
ATOM 831 C C . GLN A 1 100 ? 21.002 -3.242 -23.098 1.00 89.88 100 GLN A C 1
ATOM 833 O O . GLN A 1 100 ? 22.107 -3.056 -23.607 1.00 89.88 100 GLN A O 1
ATOM 838 N N . LYS A 1 101 ? 20.381 -4.424 -23.183 1.00 89.31 101 LYS A N 1
ATOM 839 C CA . LYS A 1 101 ? 21.017 -5.648 -23.688 1.00 89.31 101 LYS A CA 1
ATOM 840 C C . LYS A 1 101 ? 20.257 -6.241 -24.866 1.00 89.31 101 LYS A C 1
ATOM 842 O O . LYS A 1 101 ? 19.036 -6.387 -24.815 1.00 89.31 101 LYS A O 1
ATOM 847 N N . HIS A 1 102 ? 20.993 -6.628 -25.905 1.00 92.12 102 HIS A N 1
ATOM 848 C CA . HIS A 1 102 ? 20.450 -7.356 -27.047 1.00 92.12 102 HIS A CA 1
ATOM 849 C C . HIS A 1 102 ? 20.559 -8.877 -26.860 1.00 92.12 102 HIS A C 1
ATOM 851 O O . HIS A 1 102 ? 21.505 -9.382 -26.255 1.00 92.12 102 HIS A O 1
ATOM 857 N N . PHE A 1 103 ? 19.597 -9.602 -27.422 1.00 92.44 103 PHE A N 1
ATOM 858 C CA . PHE A 1 103 ? 19.497 -11.057 -27.408 1.00 92.44 103 PHE A CA 1
ATOM 859 C C . PHE A 1 103 ? 19.335 -11.581 -28.831 1.00 92.44 103 PHE A C 1
ATOM 861 O O . PHE A 1 103 ? 18.711 -10.940 -29.669 1.00 92.44 103 PHE A O 1
ATOM 868 N N . SER A 1 104 ? 19.872 -12.767 -29.115 1.00 88.81 104 SER A N 1
ATOM 869 C CA . SER A 1 104 ? 19.794 -13.355 -30.458 1.00 88.81 104 SER A CA 1
ATOM 870 C C . SER A 1 104 ? 18.355 -13.652 -30.896 1.00 88.81 104 SER A C 1
ATOM 872 O O . SER A 1 104 ? 18.028 -13.488 -32.066 1.00 88.81 104 SER A O 1
ATOM 874 N N . HIS A 1 105 ? 17.485 -14.040 -29.958 1.00 91.25 105 HIS A N 1
ATOM 875 C CA . HIS A 1 105 ? 16.086 -14.380 -30.220 1.00 91.25 105 HIS A CA 1
ATOM 876 C C . HIS A 1 105 ? 15.188 -13.978 -29.042 1.00 91.25 105 HIS A C 1
ATOM 878 O O . HIS A 1 105 ? 15.662 -13.742 -27.927 1.00 91.25 105 HIS A O 1
ATOM 884 N N . SER A 1 106 ? 13.875 -13.934 -29.277 1.00 93.56 106 SER A N 1
ATOM 885 C CA . SER A 1 106 ? 12.881 -13.532 -28.272 1.00 93.56 106 SER A CA 1
ATOM 886 C C . SER A 1 106 ? 12.852 -14.436 -27.039 1.00 93.56 106 SER A C 1
ATOM 888 O O . SER A 1 106 ? 12.710 -13.938 -25.925 1.00 93.56 106 SER A O 1
ATOM 890 N N . SER A 1 107 ? 13.049 -15.745 -27.211 1.00 94.94 107 SER A N 1
ATOM 891 C CA . SER A 1 107 ? 13.126 -16.704 -26.103 1.00 94.94 107 SER A CA 1
ATOM 892 C C . SER A 1 107 ? 14.293 -16.405 -25.160 1.00 94.94 107 SER A C 1
ATOM 894 O O . SER A 1 107 ? 14.114 -16.433 -23.948 1.00 94.94 107 SER A O 1
ATOM 896 N N . ALA A 1 108 ? 15.458 -16.033 -25.700 1.00 95.06 108 ALA A N 1
ATOM 897 C CA . ALA A 1 108 ? 16.629 -15.674 -24.902 1.00 95.06 108 ALA A CA 1
ATOM 898 C C . ALA A 1 108 ? 16.407 -14.380 -24.098 1.00 95.06 108 ALA A C 1
ATOM 900 O O . ALA A 1 108 ? 16.802 -14.304 -22.936 1.00 95.06 108 ALA A O 1
ATOM 901 N N . LYS A 1 109 ? 15.726 -13.380 -24.681 1.00 94.88 109 LYS A N 1
ATOM 902 C CA . LYS A 1 109 ? 15.301 -12.177 -23.944 1.00 94.88 109 LYS A CA 1
ATOM 903 C C . LYS A 1 109 ? 14.315 -12.537 -22.833 1.00 94.88 109 LYS A C 1
ATOM 905 O O . LYS A 1 109 ? 14.456 -12.042 -21.720 1.00 94.88 109 LYS A O 1
ATOM 910 N N . GLN A 1 110 ? 13.324 -13.376 -23.128 1.00 94.06 110 GLN A N 1
ATOM 911 C CA . GLN A 1 110 ? 12.314 -13.765 -22.147 1.00 94.06 110 GLN A CA 1
ATOM 912 C C . GLN A 1 110 ? 12.936 -14.524 -20.975 1.00 94.06 110 GLN A C 1
ATOM 914 O O . GLN A 1 110 ? 12.631 -14.207 -19.833 1.00 94.06 110 GLN A O 1
ATOM 919 N N . GLN A 1 111 ? 13.840 -15.464 -21.252 1.00 95.06 111 GLN A N 1
ATOM 920 C CA . GLN A 1 111 ? 14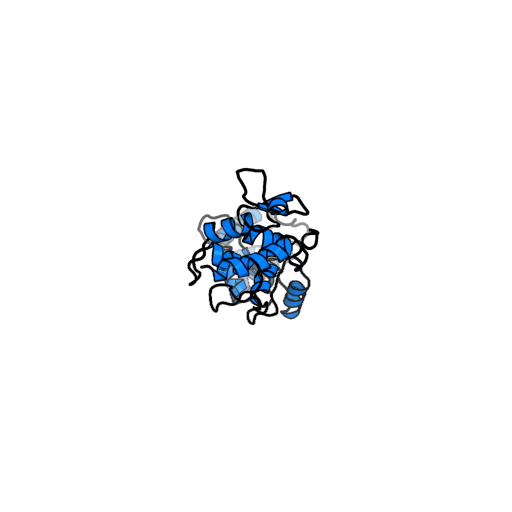.583 -16.171 -20.214 1.00 95.06 111 GLN A CA 1
ATOM 921 C C . GLN A 1 111 ? 15.402 -15.195 -19.362 1.00 95.06 111 GLN A C 1
ATOM 923 O O . GLN A 1 111 ? 15.314 -15.230 -18.143 1.00 95.06 111 GLN A O 1
ATOM 928 N N . HIS A 1 112 ? 16.123 -14.259 -19.988 1.00 95.00 112 HIS A N 1
ATOM 929 C CA . HIS A 1 112 ? 16.833 -13.215 -19.248 1.00 95.00 112 HIS A CA 1
ATOM 930 C C . HIS A 1 112 ? 15.911 -12.415 -18.324 1.00 95.00 112 HIS A C 1
ATOM 932 O O . HIS A 1 112 ? 16.282 -12.159 -17.186 1.00 95.00 112 HIS A O 1
ATOM 938 N N . ILE A 1 113 ? 14.739 -12.014 -18.812 1.00 94.31 113 ILE A N 1
ATOM 939 C CA . ILE A 1 113 ? 13.766 -11.254 -18.028 1.00 94.31 113 ILE A CA 1
ATOM 940 C C . ILE A 1 113 ? 13.248 -12.083 -16.847 1.00 94.31 113 ILE A C 1
ATOM 942 O O . ILE A 1 113 ? 13.106 -11.556 -15.751 1.00 94.31 113 ILE A O 1
ATOM 946 N N . THR A 1 114 ? 12.967 -13.366 -17.065 1.00 91.75 114 THR A N 1
ATOM 947 C CA . THR A 1 114 ? 12.454 -14.267 -16.028 1.00 91.75 114 THR A CA 1
ATOM 948 C C . THR A 1 114 ? 13.506 -14.585 -14.962 1.00 91.75 114 THR A C 1
ATOM 950 O O . THR A 1 114 ? 13.160 -14.652 -13.787 1.00 91.75 114 THR A O 1
ATOM 953 N N . ASP A 1 115 ? 14.775 -14.721 -15.351 1.00 91.94 115 ASP A N 1
ATOM 954 C CA . ASP A 1 115 ? 15.863 -15.128 -14.452 1.00 91.94 115 ASP A CA 1
ATOM 955 C C . ASP A 1 115 ? 16.575 -13.933 -13.782 1.00 91.94 115 ASP A C 1
ATOM 957 O O . ASP A 1 115 ? 17.436 -14.112 -12.918 1.00 91.94 115 ASP A O 1
ATOM 961 N N . SER A 1 116 ? 16.279 -12.697 -14.196 1.00 92.69 116 SER A N 1
ATOM 962 C CA . SER A 1 116 ? 16.975 -11.503 -13.716 1.00 92.69 116 SER A CA 1
ATOM 963 C C . SER A 1 116 ? 16.326 -10.904 -12.473 1.00 92.69 116 SER A C 1
ATOM 965 O O . SER A 1 116 ? 15.153 -10.552 -12.481 1.00 92.69 116 SER A O 1
ATOM 967 N N . SER A 1 117 ? 17.142 -10.629 -11.454 1.00 90.56 117 SER A N 1
ATOM 968 C CA . SER A 1 117 ? 16.739 -9.868 -10.264 1.00 90.56 117 SER A CA 1
ATOM 969 C C . SER A 1 117 ? 16.436 -8.385 -10.522 1.00 90.56 117 SER A C 1
ATOM 971 O O . SER A 1 117 ? 15.976 -7.701 -9.616 1.00 90.56 117 SER A O 1
ATOM 973 N N . TYR A 1 118 ? 16.708 -7.871 -11.726 1.00 91.06 118 TYR A N 1
ATOM 974 C CA . TYR A 1 118 ? 16.413 -6.484 -12.106 1.00 91.06 118 TYR A CA 1
ATOM 975 C C . TYR A 1 118 ? 15.003 -6.306 -12.682 1.00 91.06 118 TYR A C 1
ATOM 977 O O . TYR A 1 118 ? 14.585 -5.170 -12.919 1.00 91.06 118 TYR A O 1
ATOM 985 N N . HIS A 1 119 ? 14.291 -7.400 -12.949 1.00 94.88 119 HIS A N 1
ATOM 986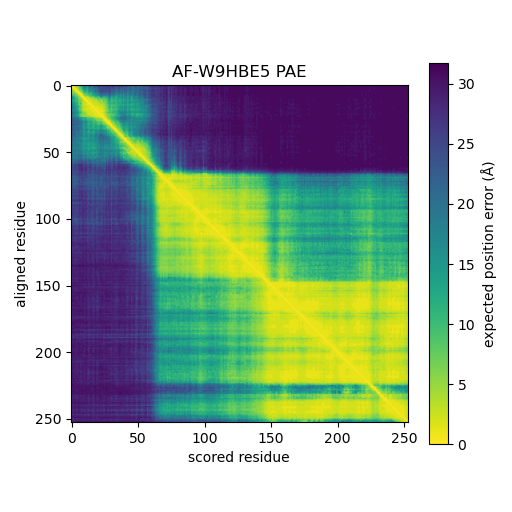 C CA . HIS A 1 119 ? 12.946 -7.393 -13.507 1.00 94.88 119 HIS A CA 1
ATOM 987 C C . HIS A 1 119 ? 11.942 -7.882 -12.465 1.00 94.88 119 HIS A C 1
ATOM 989 O O . HIS A 1 119 ? 12.123 -8.936 -11.861 1.00 94.88 119 HIS A O 1
ATOM 995 N N . HIS A 1 120 ? 10.860 -7.127 -12.289 1.00 95.62 120 HIS A N 1
ATOM 996 C CA . HIS A 1 120 ? 9.838 -7.399 -11.280 1.00 95.62 120 HIS A CA 1
ATOM 997 C C . HIS A 1 120 ? 8.485 -7.480 -11.977 1.00 95.62 120 HIS A C 1
ATOM 999 O O . HIS A 1 120 ? 7.742 -6.505 -12.039 1.00 95.62 120 HIS A O 1
ATOM 1005 N N . ILE A 1 121 ? 8.173 -8.638 -12.560 1.00 93.62 121 ILE A N 1
ATOM 1006 C CA . ILE A 1 121 ? 7.012 -8.790 -13.444 1.00 93.62 121 ILE A CA 1
ATOM 1007 C C . ILE A 1 121 ? 5.827 -9.416 -12.724 1.00 93.62 121 ILE A C 1
ATOM 1009 O O . ILE A 1 121 ? 5.934 -10.493 -12.138 1.00 93.62 121 ILE A O 1
ATOM 1013 N N . CYS A 1 122 ? 4.658 -8.790 -12.873 1.00 95.06 122 CYS A N 1
ATOM 1014 C CA . CYS A 1 122 ? 3.399 -9.424 -12.504 1.00 95.06 122 CYS A CA 1
ATOM 1015 C C . CYS A 1 122 ? 2.892 -10.316 -13.640 1.00 95.06 122 CYS A C 1
ATOM 1017 O O . CYS A 1 122 ? 2.387 -9.829 -14.652 1.00 95.06 122 CYS A O 1
ATOM 1019 N N . TYR A 1 123 ? 2.961 -11.633 -13.458 1.00 92.19 123 TYR A N 1
ATOM 1020 C CA . TYR A 1 123 ? 2.449 -12.592 -14.444 1.00 92.19 123 TYR A CA 1
ATOM 1021 C C . TYR A 1 123 ? 0.928 -12.811 -14.368 1.00 92.19 123 TYR A C 1
ATOM 1023 O O . TYR A 1 123 ? 0.361 -13.415 -15.278 1.00 92.19 123 TYR A O 1
ATOM 1031 N N . ASN A 1 124 ? 0.260 -12.279 -13.338 1.00 91.56 124 ASN A N 1
ATOM 1032 C CA . ASN A 1 124 ? -1.195 -12.372 -13.166 1.00 91.56 124 ASN A CA 1
ATOM 1033 C C . ASN A 1 124 ? -1.951 -11.332 -14.011 1.00 91.56 124 ASN A C 1
ATOM 1035 O O . ASN A 1 124 ? -3.145 -11.484 -14.271 1.00 91.56 124 ASN A O 1
ATOM 1039 N N . CYS A 1 125 ? -1.268 -10.275 -14.458 1.00 92.06 125 CYS A N 1
ATOM 1040 C CA . CYS A 1 125 ? -1.833 -9.262 -15.340 1.00 92.06 125 CYS A CA 1
ATOM 1041 C C . CYS A 1 125 ? -1.674 -9.643 -16.820 1.00 92.06 125 CYS A C 1
ATOM 1043 O O . CYS A 1 125 ? -0.577 -10.025 -17.233 1.00 92.06 125 CYS A O 1
ATOM 1045 N N . PRO A 1 126 ? -2.691 -9.402 -17.674 1.00 89.94 126 PRO A N 1
ATOM 1046 C CA . PRO A 1 126 ? -2.586 -9.646 -19.116 1.00 89.94 126 PRO A CA 1
ATOM 1047 C C . PRO A 1 126 ? -1.418 -8.908 -19.786 1.00 89.94 126 PRO A C 1
ATOM 1049 O O . PRO A 1 126 ? -0.780 -9.444 -20.685 1.00 89.94 126 PRO A O 1
ATOM 1052 N N . GLN A 1 127 ? -1.127 -7.687 -19.325 1.00 91.06 127 GLN A N 1
ATOM 1053 C CA . GLN A 1 127 ? -0.081 -6.822 -19.882 1.00 91.06 127 GLN A CA 1
ATOM 1054 C C . GLN A 1 127 ? 1.316 -7.077 -19.300 1.00 91.06 127 GLN A C 1
ATOM 1056 O O . GLN A 1 127 ? 2.273 -6.467 -19.764 1.00 91.06 127 GLN A O 1
ATOM 1061 N N . LYS A 1 128 ? 1.439 -7.951 -18.290 1.00 92.81 128 LYS A N 1
ATOM 1062 C CA . LYS A 1 128 ? 2.703 -8.297 -17.617 1.00 92.81 128 LYS A CA 1
ATOM 1063 C C . LYS A 1 128 ? 3.592 -7.081 -17.299 1.00 92.81 128 LYS A C 1
ATOM 1065 O O . LYS A 1 128 ? 4.718 -7.009 -17.794 1.00 92.81 128 LYS A O 1
ATOM 1070 N N . PRO A 1 129 ? 3.088 -6.104 -16.522 1.00 93.81 129 PRO A N 1
ATOM 1071 C CA . PRO A 1 129 ? 3.861 -4.918 -16.180 1.00 93.81 129 PRO A CA 1
ATOM 1072 C C . PRO A 1 129 ? 5.145 -5.310 -15.440 1.00 93.81 129 PRO A C 1
ATOM 1074 O O . PRO A 1 129 ? 5.120 -6.172 -14.560 1.00 93.81 129 PRO A O 1
ATOM 1077 N N . ASP A 1 130 ? 6.248 -4.667 -15.820 1.00 93.81 130 ASP A N 1
ATOM 1078 C CA . ASP A 1 130 ? 7.570 -4.803 -15.206 1.00 93.81 130 ASP A CA 1
ATOM 1079 C C . ASP A 1 130 ? 7.825 -3.602 -14.289 1.00 93.81 130 ASP A C 1
ATOM 1081 O O . ASP A 1 130 ? 8.068 -2.489 -14.762 1.00 93.81 130 ASP A O 1
ATOM 1085 N N . PHE A 1 131 ? 7.739 -3.819 -12.979 1.00 94.88 131 PHE A N 1
ATOM 1086 C CA . PHE A 1 131 ? 7.896 -2.782 -11.964 1.00 94.88 131 PHE A CA 1
ATOM 1087 C C . PHE A 1 131 ? 9.368 -2.415 -11.772 1.00 94.88 131 PHE A C 1
ATOM 1089 O O . PHE A 1 131 ? 10.279 -3.208 -12.000 1.00 94.88 131 PHE A O 1
ATOM 1096 N N . ASP A 1 132 ? 9.634 -1.171 -11.402 1.00 92.06 132 ASP A N 1
ATOM 1097 C CA . ASP A 1 132 ? 10.984 -0.652 -11.146 1.00 92.06 132 ASP A CA 1
ATOM 1098 C C . ASP A 1 132 ? 11.647 -1.266 -9.900 1.00 92.06 132 ASP A C 1
ATOM 1100 O O . ASP A 1 132 ? 12.871 -1.279 -9.808 1.00 92.06 132 ASP A O 1
ATOM 1104 N N . SER A 1 133 ? 10.851 -1.804 -8.975 1.00 93.12 133 SER A N 1
ATOM 1105 C CA . SER A 1 133 ? 11.301 -2.395 -7.720 1.00 93.12 133 SER A CA 1
ATOM 1106 C C . SER A 1 133 ? 10.411 -3.553 -7.275 1.00 93.12 133 SER A C 1
ATOM 1108 O O . SER A 1 133 ? 9.215 -3.603 -7.581 1.00 93.12 133 SER A O 1
ATOM 1110 N N . GLU A 1 134 ? 10.994 -4.452 -6.481 1.00 91.62 134 GLU A N 1
ATOM 1111 C CA . GLU A 1 134 ? 10.272 -5.559 -5.852 1.00 91.62 134 GLU A CA 1
ATOM 1112 C C . GLU A 1 134 ? 9.125 -5.048 -4.971 1.00 91.62 134 GLU A C 1
ATOM 1114 O O . GLU A 1 134 ? 8.005 -5.540 -5.063 1.00 91.62 134 GLU A O 1
ATOM 1119 N N . SER A 1 135 ? 9.352 -3.994 -4.182 1.00 90.38 135 SER A N 1
ATOM 1120 C CA . SER A 1 135 ? 8.322 -3.393 -3.324 1.00 90.38 135 SER A CA 1
ATOM 1121 C C . SER A 1 135 ? 7.094 -2.927 -4.112 1.00 90.38 135 SER A C 1
ATOM 1123 O O . SER A 1 135 ? 5.961 -3.104 -3.661 1.00 90.38 135 SER A O 1
ATOM 1125 N N . ASN A 1 136 ? 7.296 -2.370 -5.309 1.00 92.44 136 ASN A N 1
ATOM 1126 C CA . ASN A 1 136 ? 6.195 -1.933 -6.165 1.00 92.44 136 ASN A CA 1
ATOM 1127 C C . ASN A 1 136 ? 5.425 -3.116 -6.760 1.00 92.44 136 ASN A C 1
ATOM 1129 O O . ASN A 1 136 ? 4.193 -3.072 -6.798 1.00 92.44 136 ASN A O 1
ATOM 1133 N N . LEU A 1 137 ? 6.114 -4.197 -7.136 1.00 94.06 137 LEU A N 1
ATOM 1134 C CA . LEU A 1 137 ? 5.461 -5.442 -7.540 1.00 94.06 137 LEU A CA 1
ATOM 1135 C C . LEU A 1 137 ? 4.641 -6.048 -6.387 1.00 94.06 137 LEU A C 1
ATOM 1137 O O . LEU A 1 137 ? 3.484 -6.420 -6.585 1.00 94.06 137 LEU A O 1
ATOM 1141 N N . GLN A 1 138 ? 5.197 -6.092 -5.174 1.00 89.69 138 GLN A N 1
ATOM 1142 C CA . GLN A 1 138 ? 4.496 -6.601 -3.991 1.00 89.69 138 GLN A CA 1
ATOM 1143 C C . GLN A 1 138 ? 3.251 -5.771 -3.660 1.00 89.69 138 GLN A C 1
ATOM 1145 O O . GLN A 1 138 ? 2.172 -6.315 -3.418 1.00 89.69 138 GLN A O 1
ATOM 1150 N N . ASN A 1 139 ? 3.351 -4.442 -3.728 1.00 86.44 139 ASN A N 1
ATOM 1151 C CA . ASN A 1 139 ? 2.189 -3.569 -3.570 1.00 86.44 139 ASN A CA 1
ATOM 1152 C C . ASN A 1 139 ? 1.154 -3.776 -4.680 1.00 86.44 139 ASN A C 1
ATOM 1154 O O . ASN A 1 139 ? -0.045 -3.776 -4.406 1.00 86.44 139 ASN A O 1
ATOM 1158 N N . HIS A 1 140 ? 1.587 -4.007 -5.918 1.00 92.44 140 HIS A N 1
ATOM 1159 C CA . HIS A 1 140 ? 0.679 -4.332 -7.008 1.00 92.44 140 HIS A CA 1
ATOM 1160 C C . HIS A 1 140 ? -0.045 -5.669 -6.791 1.00 92.44 140 HIS A C 1
ATOM 1162 O O . HIS A 1 140 ? -1.244 -5.748 -7.069 1.00 92.44 140 HIS A O 1
ATOM 1168 N N . TYR A 1 141 ? 0.608 -6.692 -6.230 1.00 88.56 141 TYR A N 1
ATOM 1169 C CA . TYR A 1 141 ? -0.052 -7.967 -5.925 1.00 88.56 141 TYR A CA 1
ATOM 1170 C C . TYR A 1 141 ? -1.247 -7.816 -4.976 1.00 88.56 141 TYR A C 1
ATOM 1172 O O . TYR A 1 141 ? -2.218 -8.566 -5.100 1.00 88.56 141 TYR A O 1
ATOM 1180 N N . LYS A 1 142 ? -1.264 -6.785 -4.121 1.00 84.81 142 LYS A N 1
ATOM 1181 C CA . LYS A 1 142 ? -2.431 -6.447 -3.289 1.00 84.81 142 LYS A CA 1
ATOM 1182 C C . LYS A 1 142 ? -3.684 -6.134 -4.118 1.00 84.81 142 LYS A C 1
ATOM 1184 O O . LYS A 1 142 ? -4.793 -6.344 -3.642 1.00 84.81 142 LYS A O 1
ATOM 1189 N N . THR A 1 143 ? -3.543 -5.697 -5.372 1.00 86.12 143 THR A N 1
ATOM 1190 C CA . THR A 1 143 ? -4.683 -5.472 -6.286 1.00 86.12 143 THR A CA 1
ATOM 1191 C C . THR A 1 143 ? -5.330 -6.769 -6.777 1.00 86.12 143 THR A C 1
ATOM 1193 O O . THR A 1 143 ? -6.499 -6.762 -7.161 1.00 86.12 143 THR A O 1
ATOM 1196 N N . HIS A 1 144 ? -4.599 -7.885 -6.725 1.00 84.31 144 HIS A N 1
ATOM 1197 C CA . HIS A 1 144 ? -5.117 -9.222 -7.013 1.00 84.31 144 HIS A CA 1
ATOM 1198 C C . HIS A 1 144 ? -5.698 -9.914 -5.779 1.00 84.31 144 HIS A C 1
ATOM 1200 O O . HIS A 1 144 ? -6.392 -10.922 -5.920 1.00 84.31 144 HIS A O 1
ATOM 1206 N N . ALA A 1 145 ? -5.414 -9.401 -4.579 1.00 84.62 145 ALA A N 1
ATOM 1207 C CA . ALA A 1 145 ? -5.916 -9.982 -3.348 1.00 84.62 145 ALA A CA 1
ATOM 1208 C C . ALA A 1 145 ? -7.448 -9.926 -3.317 1.00 84.62 145 ALA A C 1
ATOM 1210 O O . ALA A 1 145 ? -8.078 -8.917 -3.655 1.00 84.62 145 ALA A O 1
ATOM 1211 N N . LYS A 1 146 ? -8.063 -11.034 -2.894 1.00 86.44 146 LYS A N 1
ATOM 1212 C CA . LYS A 1 146 ? -9.507 -11.086 -2.692 1.00 86.44 146 LYS A CA 1
ATOM 1213 C C . LYS A 1 146 ? -9.875 -10.107 -1.579 1.00 86.44 146 LYS A C 1
ATOM 1215 O O . LYS A 1 146 ? -9.336 -10.179 -0.483 1.00 86.44 146 LYS A O 1
ATOM 1220 N N . LYS A 1 147 ? -10.830 -9.223 -1.855 1.00 89.44 147 LYS A N 1
ATOM 1221 C CA . LYS A 1 147 ? -11.418 -8.340 -0.845 1.00 89.44 147 LYS A CA 1
ATOM 1222 C C . LYS A 1 147 ? -12.366 -9.151 0.034 1.00 89.44 147 LYS A C 1
ATOM 1224 O O . LYS A 1 147 ? -13.320 -9.731 -0.485 1.00 89.44 147 LYS A O 1
ATOM 1229 N N . THR A 1 148 ? -12.090 -9.216 1.331 1.00 92.19 148 THR A N 1
ATOM 1230 C CA . THR A 1 148 ? -12.859 -10.017 2.301 1.00 92.19 148 THR A CA 1
ATOM 1231 C C . THR A 1 148 ? -13.278 -9.242 3.543 1.00 92.19 148 THR A C 1
ATOM 1233 O O . THR A 1 148 ? -14.098 -9.746 4.303 1.00 92.19 148 THR A O 1
ATOM 1236 N N . VAL A 1 149 ? -12.737 -8.044 3.763 1.00 94.31 149 VAL A N 1
ATOM 1237 C CA . VAL A 1 149 ? -13.021 -7.240 4.956 1.00 94.31 149 VAL A CA 1
ATOM 1238 C C . VAL A 1 149 ? -14.112 -6.231 4.633 1.00 94.31 149 VAL A C 1
ATOM 1240 O O . VAL A 1 149 ? -13.895 -5.299 3.863 1.00 94.31 149 VAL A O 1
ATOM 1243 N N . GLU A 1 150 ? -15.302 -6.420 5.188 1.00 95.69 150 GLU A N 1
ATOM 1244 C CA . GLU A 1 150 ? -16.409 -5.476 5.030 1.00 95.69 150 GLU A CA 1
ATOM 1245 C C . GLU A 1 150 ? -16.188 -4.226 5.887 1.00 95.69 150 GLU A C 1
ATOM 1247 O O . GLU A 1 150 ? -15.713 -4.304 7.022 1.00 95.69 150 GLU A O 1
ATOM 1252 N N . CYS A 1 151 ? -16.551 -3.064 5.344 1.00 96.81 151 CYS A N 1
ATOM 1253 C CA . CYS A 1 151 ? -16.584 -1.831 6.113 1.00 96.81 151 CYS A CA 1
ATOM 1254 C C . CYS A 1 151 ? -17.571 -1.946 7.274 1.00 96.81 151 CYS A C 1
ATOM 1256 O O . CYS A 1 151 ? -18.670 -2.475 7.126 1.00 96.81 151 CYS A O 1
ATOM 1258 N N . LEU A 1 152 ? -17.210 -1.367 8.416 1.00 95.81 152 LEU A N 1
ATOM 1259 C CA . LEU A 1 152 ? -18.073 -1.345 9.594 1.00 95.81 152 LEU A CA 1
ATOM 1260 C C . LEU A 1 152 ? -19.225 -0.334 9.481 1.00 95.81 152 LEU A C 1
ATOM 1262 O O . LEU A 1 152 ? -20.206 -0.464 10.207 1.00 95.81 152 LEU A O 1
ATOM 1266 N N . GLY A 1 153 ? -19.108 0.654 8.587 1.00 94.56 153 GLY A N 1
ATOM 1267 C CA . GLY A 1 153 ? -20.073 1.747 8.422 1.00 94.56 153 GLY A CA 1
ATOM 1268 C C . GLY A 1 153 ? -20.725 1.847 7.038 1.00 94.56 153 GLY A C 1
ATOM 1269 O O . GLY A 1 153 ? -21.568 2.713 6.821 1.00 94.56 153 GLY A O 1
ATOM 1270 N N . CYS A 1 154 ? -20.344 1.001 6.075 1.00 95.44 154 CYS A N 1
ATOM 1271 C CA . CYS A 1 154 ? -20.925 1.015 4.730 1.00 95.44 154 CYS A CA 1
ATOM 1272 C C . CYS A 1 154 ? -20.809 -0.339 4.014 1.00 95.44 154 CYS A C 1
ATOM 1274 O O . CYS A 1 154 ? -20.288 -1.301 4.559 1.00 95.44 154 CYS A O 1
ATOM 1276 N N . SER A 1 155 ? -21.270 -0.427 2.763 1.00 95.19 155 SER A N 1
ATOM 1277 C CA . SER A 1 155 ? -21.248 -1.677 1.978 1.00 95.19 155 SER A CA 1
ATOM 1278 C C . SER A 1 155 ? -19.941 -1.929 1.206 1.00 95.19 155 SER A C 1
ATOM 1280 O O . SER A 1 155 ? -19.899 -2.805 0.341 1.00 95.19 155 SER A O 1
ATOM 1282 N N . ARG A 1 156 ? -18.879 -1.143 1.436 1.00 94.56 156 ARG A N 1
ATOM 1283 C CA . ARG A 1 156 ? -17.583 -1.342 0.759 1.00 94.56 156 ARG A CA 1
ATOM 1284 C C . ARG A 1 156 ? -16.824 -2.523 1.365 1.00 94.56 156 ARG A C 1
ATOM 1286 O O . ARG A 1 156 ? -16.948 -2.801 2.551 1.00 94.56 156 ARG A O 1
ATOM 1293 N N . VAL A 1 157 ? -15.995 -3.174 0.547 1.00 95.12 157 VAL A N 1
ATOM 1294 C CA . VAL A 1 157 ? -15.151 -4.307 0.956 1.00 95.12 157 VAL A CA 1
ATOM 1295 C C . VAL A 1 157 ? -13.689 -4.010 0.618 1.00 95.12 157 VAL A C 1
ATOM 1297 O O . VAL A 1 157 ? -13.384 -3.470 -0.451 1.00 95.12 157 VAL A O 1
ATOM 1300 N N . PHE A 1 158 ? -12.791 -4.385 1.520 1.00 93.81 158 PHE A N 1
ATOM 1301 C CA . PHE A 1 158 ? -11.361 -4.104 1.507 1.00 93.81 158 PHE A CA 1
ATOM 1302 C C . PHE A 1 158 ? -10.542 -5.394 1.543 1.00 93.81 158 PHE A C 1
ATOM 1304 O O . PHE A 1 158 ? -11.044 -6.482 1.833 1.00 93.81 158 PHE A O 1
ATOM 1311 N N . ILE A 1 159 ? -9.268 -5.265 1.180 1.00 90.25 159 ILE A N 1
ATOM 1312 C CA . ILE A 1 159 ? -8.310 -6.376 1.151 1.00 90.25 159 ILE A CA 1
ATOM 1313 C C . ILE A 1 159 ? -7.765 -6.732 2.540 1.00 90.25 159 ILE A C 1
ATOM 1315 O O . ILE A 1 159 ? -7.255 -7.832 2.709 1.00 90.25 159 ILE A O 1
ATOM 1319 N N . SER A 1 160 ? -7.852 -5.814 3.505 1.00 91.81 160 SER A N 1
ATOM 1320 C CA . SER A 1 160 ? -7.304 -5.965 4.853 1.00 91.81 160 SER A CA 1
ATOM 1321 C C . SER A 1 160 ? -8.023 -5.047 5.848 1.00 91.81 160 SER A C 1
ATOM 1323 O O . SER A 1 160 ? -8.782 -4.160 5.431 1.00 91.81 160 SER A O 1
ATOM 1325 N N . ASP A 1 161 ? -7.801 -5.263 7.146 1.00 95.25 161 ASP A N 1
ATOM 1326 C CA . ASP A 1 161 ? -8.384 -4.446 8.212 1.00 95.25 161 ASP A CA 1
ATOM 1327 C C . ASP A 1 161 ? -7.765 -3.046 8.217 1.00 95.25 161 ASP A C 1
ATOM 1329 O O . ASP A 1 161 ? -8.500 -2.061 8.291 1.00 95.25 161 ASP A O 1
ATOM 1333 N N . SER A 1 162 ? -6.446 -2.931 8.013 1.00 95.44 162 SER A N 1
ATOM 1334 C CA . SER A 1 162 ? -5.778 -1.622 7.910 1.00 95.44 162 SER A CA 1
ATOM 1335 C C . SER A 1 162 ? -6.350 -0.748 6.786 1.00 95.44 162 SER A C 1
ATOM 1337 O O . SER A 1 162 ? -6.588 0.442 6.981 1.00 95.44 162 SER A O 1
ATOM 1339 N N . ALA A 1 163 ? -6.656 -1.338 5.625 1.00 94.62 163 ALA A N 1
ATOM 1340 C CA . ALA A 1 163 ? -7.255 -0.621 4.501 1.00 94.62 163 ALA A CA 1
ATOM 1341 C C . ALA A 1 163 ? -8.702 -0.179 4.778 1.00 94.62 163 ALA A C 1
ATOM 1343 O O . ALA A 1 163 ? -9.134 0.863 4.281 1.00 94.62 163 ALA A O 1
ATOM 1344 N N . MET A 1 164 ? -9.454 -0.966 5.552 1.00 97.06 164 MET A N 1
ATOM 1345 C CA . MET A 1 164 ? -10.803 -0.604 5.989 1.00 97.06 164 MET A CA 1
ATOM 1346 C C . MET A 1 164 ? -10.763 0.537 7.011 1.00 97.06 164 MET A C 1
ATOM 1348 O O . MET A 1 164 ? -11.513 1.498 6.859 1.00 97.06 164 MET A O 1
ATOM 1352 N N . VAL A 1 165 ? -9.858 0.481 7.991 1.00 97.81 165 VAL A N 1
ATOM 1353 C CA . VAL A 1 165 ? -9.697 1.551 8.989 1.00 97.81 165 VAL A CA 1
ATOM 1354 C C . VAL A 1 165 ? -9.213 2.844 8.336 1.00 97.81 165 VAL A C 1
ATOM 1356 O O . VAL A 1 165 ? -9.796 3.888 8.597 1.00 97.81 165 VAL A O 1
ATOM 1359 N N . LEU A 1 166 ? -8.269 2.780 7.390 1.00 97.44 166 LEU A N 1
ATOM 1360 C CA . LEU A 1 166 ? -7.842 3.953 6.614 1.00 97.44 166 LEU A CA 1
ATOM 1361 C C . LEU A 1 166 ? -9.013 4.607 5.863 1.00 97.44 166 LEU A C 1
ATOM 1363 O O . LEU A 1 166 ? -9.074 5.824 5.724 1.00 97.44 166 LEU A O 1
ATOM 1367 N N . HIS A 1 167 ? -9.954 3.807 5.353 1.00 97.06 167 HIS A N 1
ATOM 1368 C CA . HIS A 1 167 ? -11.153 4.344 4.713 1.00 97.06 167 HIS A CA 1
ATOM 1369 C C . HIS A 1 167 ? -12.052 5.116 5.687 1.00 97.06 167 HIS A C 1
ATOM 1371 O O . HIS A 1 167 ? -12.650 6.108 5.262 1.00 97.06 167 HIS A O 1
ATOM 1377 N N . LEU A 1 168 ? -12.161 4.654 6.938 1.00 97.75 168 LEU A N 1
ATOM 1378 C CA . LEU A 1 168 ? -12.874 5.366 7.997 1.00 97.75 168 LEU A CA 1
ATOM 1379 C C . LEU A 1 168 ? -12.124 6.654 8.354 1.00 97.75 168 LEU A C 1
ATOM 1381 O O . LEU A 1 168 ? -12.701 7.721 8.223 1.00 97.75 168 LEU A O 1
ATOM 1385 N N . GLU A 1 169 ? -10.830 6.568 8.674 1.00 98.19 169 GLU A N 1
ATOM 1386 C CA . GLU A 1 169 ? -10.001 7.724 9.059 1.00 98.19 169 GLU A CA 1
ATOM 1387 C C . GLU A 1 169 ? -9.988 8.825 7.985 1.00 98.19 169 GLU A C 1
ATOM 1389 O O . GLU A 1 169 ? -10.030 10.010 8.292 1.00 98.19 169 GLU A O 1
ATOM 1394 N N . ALA A 1 170 ? -10.023 8.455 6.701 1.00 97.25 170 ALA A N 1
ATOM 1395 C CA . ALA A 1 170 ? -10.053 9.419 5.602 1.00 97.25 170 ALA A CA 1
ATOM 1396 C C . ALA A 1 170 ? -11.359 10.241 5.497 1.00 97.25 170 ALA A C 1
ATOM 1398 O O . ALA A 1 170 ? -11.461 11.091 4.611 1.00 97.25 170 ALA A O 1
ATOM 1399 N N . GLY A 1 171 ? -12.385 9.962 6.312 1.00 95.00 171 GLY A N 1
ATOM 1400 C CA . GLY A 1 171 ? -13.636 10.732 6.338 1.00 95.00 171 GLY A CA 1
ATOM 1401 C C . GLY A 1 171 ? -14.546 10.516 5.122 1.00 95.00 171 GLY A C 1
ATOM 1402 O O . GLY A 1 171 ? -15.514 11.245 4.912 1.00 95.00 171 GLY A O 1
ATOM 1403 N N . TYR A 1 172 ? -14.254 9.520 4.279 1.00 91.50 172 TYR A N 1
ATOM 1404 C CA . TYR A 1 172 ? -15.028 9.236 3.061 1.00 91.50 172 TYR A CA 1
ATOM 1405 C C . TYR A 1 172 ? -16.126 8.181 3.259 1.00 91.50 172 TYR A C 1
ATOM 1407 O O . TYR A 1 172 ? -16.792 7.793 2.290 1.00 91.50 172 TYR A O 1
ATOM 1415 N N . CYS A 1 173 ? -16.278 7.639 4.468 1.00 96.12 173 CYS A N 1
ATOM 1416 C CA . CYS A 1 173 ? -17.291 6.631 4.763 1.00 96.12 173 CYS A CA 1
ATOM 1417 C C . CYS A 1 173 ? -18.683 7.263 4.870 1.00 96.12 173 CYS A C 1
ATOM 1419 O O . CYS A 1 173 ? -18.848 8.320 5.470 1.00 96.12 173 CYS A O 1
ATOM 1421 N N . GLN A 1 174 ? -19.717 6.587 4.352 1.00 94.56 174 GLN A N 1
ATOM 1422 C CA . GLN A 1 174 ? -21.099 7.063 4.501 1.00 94.56 174 GLN A CA 1
ATOM 1423 C C . GLN A 1 174 ? -21.588 7.096 5.953 1.00 94.56 174 GLN A C 1
ATOM 1425 O O . GLN A 1 174 ? -22.570 7.776 6.227 1.00 94.56 174 GLN A O 1
ATOM 1430 N N . SER A 1 175 ? -20.925 6.386 6.869 1.00 94.44 175 SER A N 1
ATOM 1431 C CA . SER A 1 175 ? -21.239 6.478 8.294 1.00 94.44 175 SER A CA 1
ATOM 1432 C C . SER A 1 175 ? -20.879 7.839 8.893 1.00 94.44 175 SER A C 1
ATOM 1434 O O . SER A 1 175 ? -21.374 8.160 9.960 1.00 94.44 175 SER A O 1
ATOM 1436 N N . GLY A 1 176 ? -20.024 8.632 8.233 1.00 95.06 176 GLY A N 1
ATOM 1437 C CA . GLY A 1 176 ? -19.493 9.879 8.788 1.00 95.06 176 GLY A CA 1
ATOM 1438 C C . GLY A 1 176 ? -18.340 9.678 9.773 1.00 95.06 176 GLY A C 1
ATOM 1439 O O . GLY A 1 176 ? -17.951 10.630 10.430 1.00 95.06 176 GLY A O 1
ATOM 1440 N N . ALA A 1 177 ? -17.801 8.458 9.876 1.00 96.81 177 ALA A N 1
ATOM 1441 C CA . ALA A 1 177 ? -16.583 8.215 10.640 1.00 96.81 177 ALA A CA 1
ATOM 1442 C C . ALA A 1 177 ? -15.396 8.893 9.946 1.00 96.81 177 ALA A C 1
ATOM 1444 O O . ALA A 1 177 ? -15.315 8.862 8.713 1.00 96.81 177 ALA A O 1
ATOM 1445 N N . ASP A 1 178 ? -14.502 9.449 10.752 1.00 97.31 178 ASP A N 1
ATOM 1446 C CA . ASP A 1 178 ? -13.270 10.130 10.373 1.00 97.31 178 ASP A CA 1
ATOM 1447 C C . ASP A 1 178 ? -12.117 9.723 11.309 1.00 97.31 178 ASP A C 1
ATOM 1449 O O . ASP A 1 178 ? -12.232 8.773 12.091 1.00 97.31 178 ASP A O 1
ATOM 1453 N N . GLU A 1 179 ? -10.974 10.394 11.170 1.00 97.38 179 GLU A N 1
ATOM 1454 C CA . GLU A 1 179 ? -9.771 10.160 11.970 1.00 97.38 179 GLU A CA 1
ATOM 1455 C C . GLU A 1 179 ? -10.037 10.337 13.468 1.00 97.38 179 GLU A C 1
ATOM 1457 O O . GLU A 1 179 ? -9.768 9.416 14.240 1.00 97.38 179 GLU A O 1
ATOM 1462 N N . ASP A 1 180 ? -10.640 11.462 13.863 1.00 97.12 180 ASP A N 1
ATOM 1463 C CA . ASP A 1 180 ? -10.931 11.782 15.264 1.00 97.12 180 ASP A CA 1
ATOM 1464 C C . ASP A 1 180 ? -11.803 10.700 15.909 1.00 97.12 180 ASP A C 1
ATOM 1466 O O . ASP A 1 180 ? -11.504 10.226 17.008 1.00 97.12 180 ASP A O 1
ATOM 1470 N N . TYR A 1 181 ? -12.840 10.239 15.203 1.00 97.19 181 TYR A N 1
ATOM 1471 C CA . TYR A 1 181 ? -13.719 9.186 15.700 1.00 97.19 181 TYR A CA 1
ATOM 1472 C C . TYR A 1 181 ? -12.995 7.847 15.911 1.00 97.19 181 TYR A C 1
ATOM 1474 O O . TYR A 1 181 ? -13.202 7.156 16.915 1.00 97.19 181 TYR A O 1
ATOM 1482 N N . VAL A 1 182 ? -12.142 7.448 14.962 1.00 97.75 182 VAL A N 1
ATOM 1483 C CA . VAL A 1 182 ? -11.365 6.205 15.080 1.00 97.75 182 VAL A CA 1
ATOM 1484 C C . VAL A 1 182 ? -10.362 6.312 16.226 1.00 97.75 182 VAL A C 1
ATOM 1486 O O . VAL A 1 182 ? -10.231 5.356 17.000 1.00 97.75 182 VAL A O 1
ATOM 1489 N N . THR A 1 183 ? -9.701 7.461 16.365 1.00 97.56 183 THR A N 1
ATOM 1490 C CA . THR A 1 183 ? -8.746 7.734 17.442 1.00 97.56 183 THR A CA 1
ATOM 1491 C C . THR A 1 183 ? -9.426 7.711 18.805 1.00 97.56 183 THR A C 1
ATOM 1493 O O . THR A 1 183 ? -8.971 6.986 19.688 1.00 97.56 183 THR A O 1
ATOM 1496 N N . GLU A 1 184 ? -10.565 8.384 18.977 1.00 96.88 184 GLU A N 1
ATOM 1497 C CA . GLU A 1 184 ? -11.341 8.338 20.223 1.00 96.88 184 GLU A CA 1
ATOM 1498 C C . GLU A 1 184 ? -11.696 6.891 20.599 1.00 96.88 184 GLU A C 1
ATOM 1500 O O . GLU A 1 184 ? -11.409 6.432 21.707 1.00 96.88 184 GLU A O 1
ATOM 1505 N N . CYS A 1 185 ? -12.198 6.108 19.642 1.00 96.88 185 CYS A N 1
ATOM 1506 C CA . CYS A 1 185 ? -12.481 4.689 19.852 1.00 96.88 185 CYS A CA 1
ATOM 1507 C C . CYS A 1 185 ? -11.247 3.856 20.207 1.00 96.88 185 CYS A C 1
ATOM 1509 O O . CYS A 1 185 ? -11.344 2.907 20.994 1.00 96.88 185 CYS A O 1
ATOM 1511 N N . ALA A 1 186 ? -10.090 4.172 19.629 1.00 97.38 186 ALA A N 1
ATOM 1512 C CA . ALA A 1 186 ? -8.838 3.511 19.960 1.00 97.38 186 ALA A CA 1
ATOM 1513 C C . ALA A 1 186 ? -8.396 3.820 21.394 1.00 97.38 186 ALA A C 1
ATOM 1515 O O . ALA A 1 186 ? -7.947 2.901 22.085 1.00 97.38 186 ALA A O 1
ATOM 1516 N N . LEU A 1 187 ? -8.565 5.063 21.847 1.00 96.12 187 LEU A N 1
ATOM 1517 C CA . LEU A 1 187 ? -8.199 5.524 23.188 1.00 96.12 187 LEU A CA 1
ATOM 1518 C C . LEU A 1 187 ? -9.163 5.016 24.274 1.00 96.12 187 LEU A C 1
ATOM 1520 O O . LEU A 1 187 ? -8.720 4.640 25.361 1.00 96.12 187 LEU A O 1
ATOM 1524 N N . GLU A 1 188 ? -10.461 4.934 23.974 1.00 96.50 188 GLU A N 1
ATOM 1525 C CA . GLU A 1 188 ? -11.484 4.392 24.883 1.00 96.50 188 GLU A CA 1
ATOM 1526 C C . GLU A 1 188 ? -11.455 2.864 25.010 1.00 96.50 188 GLU A C 1
ATOM 1528 O O . GLU A 1 188 ? -12.013 2.287 25.951 1.00 96.50 188 GLU A O 1
ATOM 1533 N N . CYS A 1 189 ? -10.846 2.175 24.047 1.00 96.94 189 CYS A N 1
ATOM 1534 C CA . CYS A 1 189 ? -10.742 0.728 24.085 1.00 96.94 189 CYS A CA 1
ATOM 1535 C C . CYS A 1 189 ? -9.991 0.290 25.349 1.00 96.94 189 CYS A C 1
ATOM 1537 O O . CYS A 1 189 ? -8.929 0.802 25.682 1.00 96.94 189 CYS A O 1
ATOM 1539 N N . TYR A 1 190 ? -10.489 -0.748 26.019 1.00 94.75 190 TYR A N 1
ATOM 1540 C CA . TYR A 1 190 ? -9.900 -1.286 27.253 1.00 94.75 190 TYR A CA 1
ATOM 1541 C C . TYR A 1 190 ? -8.451 -1.801 27.119 1.00 94.75 190 TYR A C 1
ATOM 1543 O O . TYR A 1 190 ? -7.837 -2.155 28.123 1.00 94.75 190 TYR A O 1
ATOM 1551 N N . GLN A 1 191 ? -7.926 -1.905 25.894 1.00 94.06 191 GLN A N 1
ATOM 1552 C CA . GLN A 1 191 ? -6.536 -2.270 25.599 1.00 94.06 191 GLN A CA 1
ATOM 1553 C C . GLN A 1 191 ? -5.674 -1.081 25.159 1.00 94.06 191 GLN A C 1
ATOM 1555 O O . GLN A 1 191 ? -4.533 -1.306 24.768 1.00 94.06 191 GLN A O 1
ATOM 1560 N N . SER A 1 192 ? -6.181 0.155 25.215 1.00 96.19 192 SER A N 1
ATOM 1561 C CA . SER A 1 192 ? -5.492 1.341 24.690 1.00 96.19 192 SER A CA 1
ATOM 1562 C C . SER A 1 192 ? -4.065 1.476 25.211 1.00 96.19 192 SER A C 1
ATOM 1564 O O . SER A 1 192 ? -3.143 1.609 24.414 1.00 96.19 192 SER A O 1
ATOM 1566 N N . GLY A 1 193 ? -3.848 1.259 26.511 1.00 95.81 193 GLY A N 1
ATOM 1567 C CA . GLY A 1 193 ? -2.515 1.317 27.124 1.00 95.81 193 GLY A CA 1
ATOM 1568 C C . GLY A 1 193 ? -1.471 0.325 26.584 1.00 95.81 193 GLY A C 1
ATOM 1569 O O . GLY A 1 193 ? -0.329 0.371 27.024 1.00 95.81 193 GLY A O 1
ATOM 1570 N N . GLN A 1 194 ? -1.827 -0.598 25.684 1.00 95.88 194 GLN A N 1
ATOM 1571 C CA . GLN A 1 194 ? -0.860 -1.463 24.995 1.00 95.88 194 GLN A CA 1
ATOM 1572 C C . GLN A 1 194 ? -0.273 -0.821 23.735 1.00 95.88 194 GLN A C 1
ATOM 1574 O O . GLN A 1 194 ? 0.850 -1.148 23.363 1.00 95.88 194 GLN A O 1
ATOM 1579 N N . TYR A 1 195 ? -1.029 0.050 23.066 1.00 95.62 195 TYR A N 1
ATOM 1580 C CA . TYR A 1 195 ? -0.678 0.580 21.747 1.00 95.62 195 TYR A CA 1
ATOM 1581 C C . TYR A 1 195 ? -0.739 2.107 21.657 1.00 95.62 195 TYR A C 1
ATOM 1583 O O . TYR A 1 195 ? -0.541 2.650 20.576 1.00 95.62 195 TYR A O 1
ATOM 1591 N N . THR A 1 196 ? -1.026 2.821 22.744 1.00 96.94 196 THR A N 1
ATOM 1592 C CA . THR A 1 196 ? -0.893 4.284 22.802 1.00 96.94 196 THR A CA 1
ATOM 1593 C C . THR A 1 196 ? 0.563 4.683 22.993 1.00 96.94 196 THR A C 1
ATOM 1595 O O . THR A 1 196 ? 1.294 4.007 23.724 1.00 96.94 196 THR A O 1
ATOM 1598 N N . SER A 1 197 ? 0.987 5.768 22.346 1.00 96.12 197 SER A N 1
ATOM 1599 C CA . SER A 1 197 ? 2.326 6.323 22.557 1.00 96.12 197 SER A CA 1
ATOM 1600 C C . SER A 1 197 ? 2.349 7.328 23.707 1.00 96.12 197 SER A C 1
ATOM 1602 O O . SER A 1 197 ? 1.358 8.001 23.978 1.00 96.12 197 SER A O 1
ATOM 1604 N N . ASP A 1 198 ? 3.510 7.447 24.351 1.00 91.88 198 ASP A N 1
ATOM 1605 C CA . ASP A 1 198 ? 3.811 8.540 25.282 1.00 91.88 198 ASP A CA 1
ATOM 1606 C C . ASP A 1 198 ? 4.411 9.764 24.558 1.00 91.88 198 ASP A C 1
ATOM 1608 O O . ASP A 1 198 ? 4.543 10.838 25.152 1.00 91.88 198 ASP A O 1
ATOM 1612 N N . ASP A 1 199 ? 4.820 9.613 23.291 1.00 92.69 199 ASP A N 1
ATOM 1613 C CA . ASP A 1 199 ? 5.363 10.703 22.482 1.00 92.69 199 ASP A CA 1
ATOM 1614 C C . ASP A 1 199 ? 4.215 11.579 21.951 1.00 92.69 199 ASP A C 1
ATOM 1616 O O . ASP A 1 199 ? 3.392 11.090 21.183 1.00 92.69 199 ASP A O 1
ATOM 1620 N N . PRO A 1 200 ? 4.160 12.882 22.276 1.00 90.38 200 PRO A N 1
ATOM 1621 C CA . PRO A 1 200 ? 3.081 13.761 21.823 1.00 90.38 200 PRO A CA 1
ATOM 1622 C C . PRO A 1 200 ? 3.016 13.956 20.297 1.00 90.38 200 PRO A C 1
ATOM 1624 O O . PRO A 1 200 ? 2.063 14.563 19.814 1.00 90.38 200 PRO A O 1
ATOM 1627 N N . ALA A 1 201 ? 4.018 13.512 19.532 1.00 94.06 201 ALA A N 1
ATOM 1628 C CA . ALA A 1 201 ? 3.982 13.540 18.070 1.00 94.06 201 ALA A CA 1
ATOM 1629 C C . ALA A 1 201 ? 3.192 12.372 17.448 1.00 94.06 201 ALA A C 1
ATOM 1631 O O . ALA A 1 201 ? 2.897 12.409 16.248 1.00 94.06 201 ALA A O 1
ATOM 1632 N N . PHE A 1 202 ? 2.874 11.336 18.226 1.00 96.12 202 PHE A N 1
ATOM 1633 C CA . PHE A 1 202 ? 2.250 10.113 17.736 1.00 96.12 202 PHE A CA 1
ATOM 1634 C C . PHE A 1 202 ? 1.175 9.637 18.707 1.00 96.12 202 PHE A C 1
ATOM 1636 O O . PHE A 1 202 ? 1.435 9.483 19.890 1.00 96.12 202 PHE A O 1
ATOM 1643 N N . ASP A 1 203 ? -0.017 9.319 18.217 1.00 96.94 203 ASP A N 1
ATOM 1644 C CA . ASP A 1 203 ? -1.067 8.786 19.093 1.00 96.94 203 ASP A CA 1
ATOM 1645 C C . ASP A 1 203 ? -0.824 7.315 19.457 1.00 96.94 203 ASP A C 1
ATOM 1647 O O . ASP A 1 203 ? -1.204 6.842 20.534 1.00 96.94 203 ASP A O 1
ATOM 1651 N N . PHE A 1 204 ? -0.143 6.576 18.576 1.00 97.88 204 PHE A N 1
ATOM 1652 C CA . PHE A 1 204 ? -0.007 5.130 18.673 1.00 97.88 204 PHE A CA 1
ATOM 1653 C C . PHE A 1 204 ? 1.439 4.654 18.570 1.00 97.88 204 PHE A C 1
ATOM 1655 O O . PHE A 1 204 ? 2.307 5.289 17.975 1.00 97.88 204 PHE A O 1
ATOM 1662 N N . GLN A 1 205 ? 1.701 3.477 19.121 1.00 96.88 205 GLN A N 1
ATOM 1663 C CA . GLN A 1 205 ? 2.948 2.745 18.954 1.00 96.88 205 GLN A CA 1
ATOM 1664 C C . GLN A 1 205 ? 2.686 1.243 18.923 1.00 96.88 205 GLN A C 1
ATOM 1666 O O . GLN A 1 205 ? 1.715 0.746 19.489 1.00 96.88 205 GLN A O 1
ATOM 1671 N N . CYS A 1 206 ? 3.563 0.494 18.262 1.00 95.06 206 CYS A N 1
ATOM 1672 C CA . CYS A 1 206 ? 3.456 -0.956 18.243 1.00 95.06 206 CYS A CA 1
ATOM 1673 C C . CYS A 1 206 ? 3.780 -1.554 19.627 1.00 95.06 206 CYS A C 1
ATOM 1675 O O . CYS A 1 206 ? 4.892 -1.332 20.110 1.00 95.06 206 CYS A O 1
ATOM 1677 N N . PRO A 1 207 ? 2.897 -2.383 20.218 1.00 92.62 207 PRO A N 1
ATOM 1678 C CA . PRO A 1 207 ? 3.151 -3.028 21.510 1.00 92.62 207 PRO A CA 1
ATOM 1679 C C . PRO A 1 207 ? 4.403 -3.916 21.528 1.00 92.62 207 PRO A C 1
ATOM 1681 O O . PRO A 1 207 ? 5.056 -4.051 22.559 1.00 92.62 207 PRO A O 1
ATOM 1684 N N . ALA A 1 208 ? 4.740 -4.537 20.392 1.00 91.19 208 ALA A N 1
ATOM 1685 C CA . ALA A 1 208 ? 5.845 -5.488 20.303 1.00 91.19 208 ALA A CA 1
ATOM 1686 C C . ALA A 1 208 ? 7.200 -4.818 20.029 1.00 91.19 208 ALA A C 1
ATOM 1688 O O . ALA A 1 208 ? 8.202 -5.187 20.639 1.00 91.19 208 ALA A O 1
ATOM 1689 N N . CYS A 1 209 ? 7.256 -3.845 19.112 1.00 92.00 209 CYS A N 1
ATOM 1690 C CA . CYS A 1 209 ? 8.525 -3.239 18.682 1.00 92.00 209 CYS A CA 1
ATOM 1691 C C . CYS A 1 209 ? 8.691 -1.756 19.044 1.00 92.00 209 CYS A C 1
ATOM 1693 O O . CYS A 1 209 ?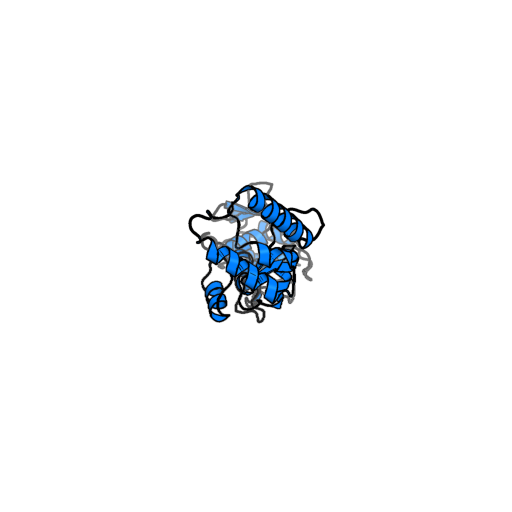 9.763 -1.200 18.812 1.00 92.00 209 CYS A O 1
ATOM 1695 N N . GLY A 1 210 ? 7.654 -1.102 19.576 1.00 92.69 210 GLY A N 1
ATOM 1696 C CA . GLY A 1 210 ? 7.686 0.310 19.970 1.00 92.69 210 GLY A CA 1
ATOM 1697 C C . GLY A 1 210 ? 7.715 1.309 18.810 1.00 92.69 210 GLY A C 1
ATOM 1698 O O . GLY A 1 210 ? 7.894 2.499 19.045 1.00 92.69 210 GLY A O 1
ATOM 1699 N N . THR A 1 211 ? 7.561 0.866 17.556 1.00 93.31 211 THR A N 1
ATOM 1700 C CA . THR A 1 211 ? 7.537 1.790 16.407 1.00 93.31 211 THR A CA 1
ATOM 1701 C C . THR A 1 211 ? 6.324 2.723 16.520 1.00 93.31 211 THR A C 1
ATOM 1703 O O . THR A 1 211 ? 5.218 2.201 16.684 1.00 93.31 211 THR A O 1
ATOM 1706 N N . PRO A 1 212 ? 6.497 4.055 16.434 1.00 96.38 212 PRO A N 1
ATOM 1707 C CA . PRO A 1 212 ? 5.406 5.008 16.605 1.00 96.38 212 PRO A CA 1
ATOM 1708 C C . PRO A 1 212 ? 4.638 5.2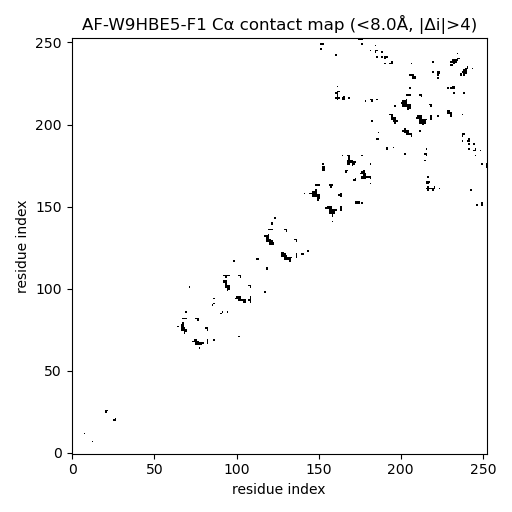84 15.300 1.00 96.38 212 PRO A C 1
ATOM 1710 O O . PRO A 1 212 ? 5.197 5.209 14.202 1.00 96.38 212 PRO A O 1
ATOM 1713 N N . PHE A 1 213 ? 3.354 5.626 15.429 1.00 96.75 213 PHE A N 1
ATOM 1714 C CA . PHE A 1 213 ? 2.417 5.893 14.338 1.00 96.75 213 PHE A CA 1
ATOM 1715 C C . PHE A 1 213 ? 1.397 6.966 14.738 1.00 96.75 213 PHE A C 1
ATOM 1717 O O . PHE A 1 213 ? 0.872 6.948 15.845 1.00 96.75 213 PHE A O 1
ATOM 1724 N N . SER A 1 214 ? 1.065 7.867 13.813 1.00 96.38 214 SER A N 1
ATOM 1725 C CA . SER A 1 214 ? 0.015 8.877 14.037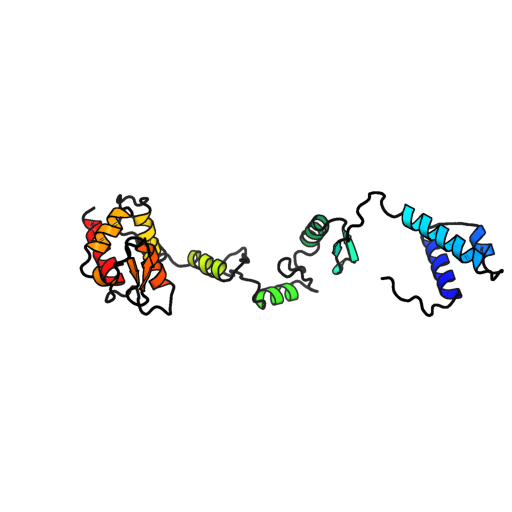 1.00 96.38 214 SER A CA 1
ATOM 1726 C C . SER A 1 214 ? -1.391 8.347 13.744 1.00 96.38 214 SER A C 1
ATOM 1728 O O . SER A 1 214 ? -2.360 8.894 14.233 1.00 96.38 214 SER A O 1
ATOM 1730 N N . LEU A 1 215 ? -1.516 7.277 12.951 1.00 97.19 215 LEU A N 1
ATOM 1731 C CA . LEU A 1 215 ? -2.806 6.701 12.564 1.00 97.19 215 LEU A CA 1
ATOM 1732 C C . LEU A 1 215 ? -2.909 5.250 13.012 1.00 97.19 215 LEU A C 1
ATOM 1734 O O . LEU A 1 215 ? -1.939 4.486 12.913 1.00 97.19 215 LEU A O 1
ATOM 1738 N N . MET A 1 216 ? -4.111 4.840 13.409 1.00 97.50 216 MET A N 1
ATOM 1739 C CA . MET A 1 216 ? -4.369 3.453 13.774 1.00 97.50 216 MET A CA 1
ATOM 1740 C C . MET A 1 216 ? -4.265 2.552 12.543 1.00 97.50 216 MET A C 1
ATOM 1742 O O . MET A 1 216 ? -3.697 1.461 12.619 1.00 97.50 216 MET A O 1
ATOM 1746 N N . SER A 1 217 ? -4.716 3.017 11.373 1.00 97.12 217 SER A N 1
ATOM 1747 C CA . SER A 1 217 ? -4.534 2.267 10.121 1.00 97.12 217 SER A CA 1
ATOM 1748 C C . SER A 1 217 ? -3.066 1.971 9.800 1.00 97.12 217 SER A C 1
ATOM 1750 O O . SER A 1 217 ? -2.760 0.880 9.312 1.00 97.12 217 SER A O 1
ATOM 1752 N N . ALA A 1 218 ? -2.149 2.893 10.109 1.00 96.00 218 ALA A N 1
ATOM 1753 C CA . ALA A 1 218 ? -0.720 2.708 9.881 1.00 96.00 218 ALA A CA 1
ATOM 1754 C C . ALA A 1 218 ? -0.127 1.653 10.828 1.00 96.00 218 ALA A C 1
ATOM 1756 O O . ALA A 1 218 ? 0.615 0.775 10.380 1.00 96.00 218 ALA A O 1
ATOM 1757 N N . LEU A 1 219 ? -0.516 1.675 12.106 1.00 96.25 219 LEU A N 1
ATOM 1758 C CA . LEU A 1 219 ? -0.125 0.645 13.070 1.00 96.25 219 LEU A CA 1
ATOM 1759 C C . LEU A 1 219 ? -0.678 -0.739 12.684 1.00 96.25 219 LEU A C 1
ATOM 1761 O O . LEU A 1 219 ? 0.051 -1.733 12.695 1.00 96.25 219 LEU A O 1
ATOM 1765 N N . LEU A 1 220 ? -1.945 -0.816 12.272 1.00 95.50 220 LEU A N 1
ATOM 1766 C CA . LEU A 1 220 ? -2.539 -2.063 11.783 1.00 95.50 220 LEU A CA 1
ATOM 1767 C C . LEU A 1 220 ? -1.816 -2.574 10.530 1.00 95.50 220 LEU A C 1
ATOM 1769 O O . LEU A 1 220 ? -1.530 -3.764 10.427 1.00 95.50 220 LEU A O 1
ATOM 1773 N N . GLN A 1 221 ? -1.467 -1.686 9.594 1.00 92.69 221 GLN A N 1
ATOM 1774 C CA . GLN A 1 221 ? -0.706 -2.056 8.400 1.00 92.69 221 GLN A CA 1
ATOM 1775 C C . GLN A 1 221 ? 0.687 -2.587 8.758 1.00 92.69 221 GLN A C 1
ATOM 1777 O O . GLN A 1 221 ? 1.159 -3.537 8.129 1.00 92.69 221 GLN A O 1
ATOM 1782 N N . HIS A 1 222 ? 1.348 -2.003 9.759 1.00 92.00 222 HIS A N 1
ATOM 1783 C CA . HIS A 1 222 ? 2.609 -2.521 10.282 1.00 92.00 222 HIS A CA 1
ATOM 1784 C C . HIS A 1 222 ? 2.445 -3.960 10.795 1.00 92.00 222 HIS A C 1
ATOM 1786 O O . HIS A 1 222 ? 3.182 -4.841 10.352 1.00 92.00 222 HIS A O 1
ATOM 1792 N N . ALA A 1 223 ? 1.433 -4.222 11.627 1.00 91.31 223 ALA A N 1
ATOM 1793 C CA . ALA A 1 223 ? 1.149 -5.561 12.153 1.00 91.31 223 ALA A CA 1
ATOM 1794 C C . ALA A 1 223 ? 0.747 -6.582 11.062 1.00 91.31 223 ALA A C 1
ATOM 1796 O O . ALA A 1 223 ? 1.023 -7.771 11.193 1.00 91.31 223 ALA A O 1
ATOM 1797 N N . GLU A 1 224 ? 0.121 -6.141 9.964 1.00 87.81 224 GLU A N 1
ATOM 1798 C CA . GLU A 1 224 ? -0.227 -7.005 8.820 1.00 87.81 224 GLU A CA 1
ATOM 1799 C C . GLU A 1 224 ? 0.961 -7.318 7.900 1.00 87.81 224 GLU A C 1
ATOM 1801 O O . GLU A 1 224 ? 0.976 -8.356 7.237 1.00 87.81 224 GLU A O 1
ATOM 1806 N N . SER A 1 225 ? 1.920 -6.396 7.782 1.00 79.50 225 SER A N 1
ATOM 1807 C CA . SER A 1 225 ? 2.981 -6.469 6.767 1.00 79.50 225 SER A CA 1
ATOM 1808 C C . SER A 1 225 ? 4.315 -6.980 7.299 1.00 79.50 225 SER A C 1
ATOM 1810 O O . SER A 1 225 ? 5.102 -7.541 6.531 1.00 79.50 225 SER A O 1
ATOM 1812 N N . VAL A 1 226 ? 4.588 -6.801 8.591 1.00 71.56 226 VAL A N 1
ATOM 1813 C CA . VAL A 1 226 ? 5.886 -7.119 9.183 1.00 71.56 226 VAL A CA 1
ATOM 1814 C C . VAL A 1 226 ? 5.820 -8.476 9.878 1.00 71.56 226 VAL A C 1
ATOM 1816 O O . VAL A 1 226 ? 5.484 -8.575 11.050 1.00 71.56 226 VAL A O 1
ATOM 1819 N N . VAL A 1 227 ? 6.219 -9.530 9.159 1.00 63.44 227 VAL A N 1
ATOM 1820 C CA . VAL A 1 227 ? 6.296 -10.911 9.687 1.00 63.44 227 VAL A CA 1
ATOM 1821 C C . VAL A 1 227 ? 7.236 -11.025 10.900 1.00 63.44 227 VAL A C 1
ATOM 1823 O O . VAL A 1 227 ? 7.101 -11.942 11.698 1.00 63.44 227 VAL A O 1
ATOM 1826 N N . THR A 1 228 ? 8.195 -10.106 11.051 1.00 63.53 228 THR A N 1
ATOM 1827 C CA . THR A 1 228 ? 9.160 -10.094 12.165 1.00 63.53 228 THR A CA 1
ATOM 1828 C C . THR A 1 228 ? 8.679 -9.326 13.397 1.00 63.53 228 THR A C 1
ATOM 1830 O O . THR A 1 228 ? 9.445 -9.187 14.347 1.00 63.53 228 THR A O 1
ATOM 1833 N N . CYS A 1 229 ? 7.474 -8.755 13.367 1.00 74.75 229 CYS A N 1
ATOM 1834 C CA . CYS A 1 229 ? 6.872 -8.104 14.519 1.00 74.75 229 CYS A CA 1
ATOM 1835 C C . CYS A 1 229 ? 5.908 -9.095 15.180 1.00 74.75 229 CYS A C 1
ATOM 1837 O O . CYS A 1 229 ? 4.979 -9.560 14.527 1.00 74.75 229 CYS A O 1
ATOM 1839 N N . ASP A 1 230 ? 6.125 -9.406 16.460 1.00 74.00 230 ASP A N 1
ATOM 1840 C CA . ASP A 1 230 ? 5.320 -10.383 17.216 1.00 74.00 230 ASP A CA 1
ATOM 1841 C C . ASP A 1 230 ? 3.894 -9.879 17.556 1.00 74.00 230 ASP A C 1
ATOM 1843 O O . ASP A 1 230 ? 3.134 -10.571 18.234 1.00 74.00 230 ASP A O 1
ATOM 1847 N N . GLU A 1 231 ? 3.502 -8.684 17.093 1.00 77.62 231 GLU A N 1
ATOM 1848 C CA . GLU A 1 231 ? 2.115 -8.212 17.178 1.00 77.62 231 GLU A CA 1
ATOM 1849 C C . GLU A 1 231 ? 1.342 -8.593 15.907 1.00 77.62 231 GLU A C 1
ATOM 1851 O O . GLU A 1 231 ? 1.753 -8.299 14.783 1.00 77.62 231 GLU A O 1
ATOM 1856 N N . HIS A 1 232 ? 0.167 -9.198 16.089 1.00 80.12 232 HIS A N 1
ATOM 1857 C CA . HIS A 1 232 ? -0.714 -9.640 15.009 1.00 80.12 232 HIS A CA 1
ATOM 1858 C C . HIS A 1 232 ? -2.152 -9.169 15.236 1.00 80.12 232 HIS A C 1
ATOM 1860 O O . HIS A 1 232 ? -2.548 -8.816 16.344 1.00 80.12 232 HIS A O 1
ATOM 1866 N N . LEU A 1 233 ? -2.978 -9.225 14.189 1.00 85.44 233 LEU A N 1
ATOM 1867 C CA . LEU A 1 233 ? -4.395 -8.843 14.262 1.00 85.44 233 LEU A CA 1
ATOM 1868 C C . LEU A 1 233 ? -5.318 -9.964 14.774 1.00 85.44 233 LEU A C 1
ATOM 1870 O O . LEU A 1 233 ? -6.538 -9.908 14.605 1.00 85.44 233 LEU A O 1
ATOM 1874 N N . GLU A 1 234 ? -4.763 -11.000 15.405 1.00 84.56 234 GLU A N 1
ATOM 1875 C CA . GLU A 1 234 ? -5.559 -12.075 15.992 1.00 84.56 234 GLU A CA 1
ATOM 1876 C C . GLU A 1 234 ? -6.442 -11.560 17.137 1.00 84.56 234 GLU A C 1
ATOM 1878 O O . GLU A 1 234 ? -6.086 -10.657 17.891 1.00 84.56 234 GLU A O 1
ATOM 1883 N N . ARG A 1 235 ? -7.624 -12.162 17.307 1.00 81.06 235 ARG A N 1
ATOM 1884 C CA . ARG A 1 235 ? -8.682 -11.658 18.204 1.00 81.06 235 ARG A CA 1
ATOM 1885 C C . ARG A 1 235 ? -8.269 -11.527 19.681 1.00 81.06 235 ARG A C 1
ATOM 1887 O O . ARG A 1 235 ? -8.904 -10.789 20.432 1.00 81.06 235 ARG A O 1
ATOM 1894 N N . ASN A 1 236 ? -7.272 -12.283 20.120 1.00 85.75 236 ASN A N 1
ATOM 1895 C CA . ASN A 1 236 ? -6.713 -12.268 21.474 1.00 85.75 236 ASN A CA 1
ATOM 1896 C C . ASN A 1 236 ? -5.650 -11.174 21.684 1.00 85.75 236 ASN A C 1
ATOM 1898 O O . ASN A 1 236 ? -5.425 -10.786 22.837 1.00 85.75 236 ASN A O 1
ATOM 1902 N N . MET A 1 237 ? -5.048 -10.672 20.606 1.00 91.00 237 MET A N 1
ATOM 1903 C CA . MET A 1 237 ? -4.023 -9.630 20.625 1.00 91.00 237 MET A CA 1
ATOM 1904 C C . MET A 1 237 ? -4.636 -8.247 20.845 1.00 91.00 237 MET A C 1
ATOM 1906 O O . MET A 1 237 ? -5.851 -8.056 20.716 1.00 91.00 237 MET A O 1
ATOM 1910 N N . SER A 1 238 ? -3.805 -7.277 21.223 1.00 93.69 238 SER A N 1
ATOM 1911 C CA . SER A 1 238 ? -4.272 -5.935 21.583 1.00 93.69 238 SER A CA 1
ATOM 1912 C C . SER A 1 238 ? -4.961 -5.241 20.399 1.00 93.69 238 SER A C 1
ATOM 1914 O O . SER A 1 238 ? -6.088 -4.756 20.540 1.00 93.69 238 SER A O 1
ATOM 1916 N N . LEU A 1 239 ? -4.362 -5.328 19.206 1.00 95.06 239 LEU A N 1
ATOM 1917 C CA . LEU A 1 239 ? -4.904 -4.743 17.977 1.00 95.06 239 LEU A CA 1
ATOM 1918 C C . LEU A 1 239 ? -6.149 -5.482 17.461 1.00 95.06 239 LEU A C 1
ATOM 1920 O O . LEU A 1 239 ? -7.105 -4.853 17.005 1.00 95.06 239 LEU A O 1
ATOM 1924 N N . GLY A 1 240 ? -6.214 -6.810 17.604 1.00 93.81 240 GLY A N 1
ATOM 1925 C CA . GLY A 1 240 ? -7.425 -7.570 17.268 1.00 93.81 240 GLY A CA 1
ATOM 1926 C C . GLY A 1 240 ? -8.604 -7.264 18.204 1.00 93.81 240 GLY A C 1
ATOM 1927 O O . GLY A 1 240 ? -9.761 -7.199 17.771 1.00 93.81 240 GLY A O 1
ATOM 1928 N N . LYS A 1 241 ? -8.328 -7.008 19.489 1.00 95.50 241 LYS A N 1
ATOM 1929 C CA . LYS A 1 241 ? -9.331 -6.531 20.456 1.00 95.50 241 LYS A CA 1
ATOM 1930 C C . LYS A 1 241 ? -9.811 -5.120 20.126 1.00 95.50 241 LYS A C 1
ATOM 1932 O O . LYS A 1 241 ? -11.016 -4.882 20.219 1.00 95.50 241 LYS A O 1
ATOM 1937 N N . PHE A 1 242 ? -8.917 -4.232 19.688 1.00 96.88 242 PHE A N 1
ATOM 1938 C CA . PHE A 1 242 ? -9.295 -2.921 19.160 1.00 96.88 242 PHE A CA 1
ATOM 1939 C C . PHE A 1 242 ? -10.251 -3.050 17.966 1.00 96.88 242 PHE A C 1
ATOM 1941 O O . PHE A 1 242 ? -11.341 -2.489 18.016 1.00 96.88 242 PHE A O 1
ATOM 1948 N N . LEU A 1 243 ? -9.935 -3.858 16.947 1.00 96.56 243 LEU A N 1
ATOM 1949 C CA . LEU A 1 243 ? -10.825 -4.054 15.788 1.00 96.56 243 LEU A CA 1
ATOM 1950 C C . LEU A 1 243 ? -12.216 -4.572 16.192 1.00 96.56 243 LEU A C 1
ATOM 1952 O O . LEU A 1 243 ? -13.242 -4.199 15.612 1.00 96.56 243 LEU A O 1
ATOM 1956 N N . HIS A 1 244 ? -12.282 -5.421 17.221 1.00 94.94 244 HIS A N 1
ATOM 1957 C CA . HIS A 1 244 ? -13.555 -5.852 17.793 1.00 94.94 244 HIS A CA 1
ATOM 1958 C C . HIS A 1 244 ? -14.306 -4.710 18.499 1.00 94.94 244 HIS A C 1
ATOM 1960 O O . HIS A 1 244 ? -15.525 -4.588 18.332 1.00 94.94 244 HIS A O 1
ATOM 1966 N N . TYR A 1 245 ? -13.599 -3.874 19.262 1.00 96.38 245 TYR A N 1
ATOM 1967 C CA . TYR A 1 245 ? -14.166 -2.706 19.936 1.00 96.38 245 TYR A CA 1
ATOM 1968 C C . TYR A 1 245 ? -14.644 -1.642 18.940 1.00 96.38 245 TYR A C 1
ATOM 1970 O O . TYR A 1 245 ? -15.771 -1.169 19.069 1.00 96.38 245 TYR A O 1
ATOM 1978 N N . LEU A 1 246 ? -13.878 -1.363 17.881 1.00 96.81 246 LEU A N 1
ATOM 1979 C CA . LEU A 1 246 ? -14.242 -0.430 16.812 1.00 96.81 246 LEU A CA 1
ATOM 1980 C C . LEU A 1 246 ? -15.582 -0.805 16.166 1.00 96.81 246 LEU A C 1
ATOM 1982 O O . LEU A 1 246 ? -16.441 0.046 15.965 1.00 96.81 246 LEU A O 1
ATOM 1986 N N . ARG A 1 247 ? -15.843 -2.099 15.934 1.00 95.25 247 ARG A N 1
ATOM 1987 C CA . ARG A 1 247 ? -17.167 -2.561 15.470 1.00 95.25 247 ARG A CA 1
ATOM 1988 C C . ARG A 1 247 ? -18.300 -2.188 16.432 1.00 95.25 247 ARG A C 1
ATOM 1990 O O . ARG A 1 247 ? -19.431 -2.000 15.996 1.00 95.25 247 ARG A O 1
ATOM 1997 N N . THR A 1 248 ? -18.021 -2.122 17.730 1.00 94.12 248 THR A N 1
ATOM 1998 C CA . THR A 1 248 ? -18.997 -1.709 18.747 1.00 94.12 248 THR A CA 1
ATOM 1999 C C . THR A 1 248 ? -19.174 -0.196 18.766 1.00 94.12 248 THR A C 1
ATOM 2001 O O . THR A 1 248 ? -20.313 0.255 18.856 1.00 94.12 248 THR A O 1
ATOM 2004 N N . CYS A 1 249 ? -18.088 0.568 18.624 1.00 93.62 249 CYS A N 1
ATOM 2005 C CA . CYS A 1 249 ? -18.141 2.012 18.407 1.00 93.62 249 CYS A CA 1
ATOM 2006 C C . CYS A 1 249 ? -19.062 2.361 17.241 1.00 93.62 249 CYS A C 1
ATOM 2008 O O . CYS A 1 249 ? -20.072 3.028 17.441 1.00 93.62 249 CYS A O 1
ATOM 2010 N N . MET A 1 250 ? -18.784 1.795 16.065 1.00 92.94 250 MET A N 1
ATOM 2011 C CA . MET A 1 250 ? -19.475 2.098 14.807 1.00 92.94 250 MET A CA 1
ATOM 2012 C C . MET A 1 250 ? -20.988 1.832 14.830 1.00 92.94 250 MET A C 1
ATOM 2014 O O . MET A 1 250 ? -21.694 2.279 13.938 1.00 92.94 250 MET A O 1
ATOM 2018 N N . ARG A 1 251 ? -21.512 1.104 15.826 1.00 89.00 251 ARG A N 1
ATOM 2019 C CA . ARG A 1 251 ? -22.963 0.921 16.025 1.00 89.00 251 ARG A CA 1
ATOM 2020 C C . ARG A 1 251 ? -23.646 2.102 16.719 1.00 89.00 251 ARG A C 1
ATOM 2022 O O . ARG A 1 251 ? -24.872 2.129 16.764 1.00 89.00 251 ARG A O 1
ATOM 2029 N N . LYS A 1 252 ? -22.873 2.983 17.353 1.00 79.19 252 LYS A N 1
ATOM 2030 C CA . LYS A 1 252 ? -23.351 4.167 18.082 1.00 79.19 252 LYS A CA 1
ATOM 2031 C C . LYS A 1 252 ? -23.367 5.426 17.211 1.00 79.19 252 LYS A C 1
ATOM 2033 O O . LYS A 1 252 ? -23.962 6.412 17.634 1.00 79.19 252 LYS A O 1
ATOM 2038 N N . LEU A 1 253 ? -22.673 5.379 16.074 1.00 79.38 253 LEU A N 1
ATOM 2039 C CA . LEU A 1 253 ? -22.611 6.428 15.062 1.00 79.38 253 LEU A CA 1
ATOM 2040 C C . LEU A 1 253 ? -23.859 6.357 14.168 1.00 79.38 253 LEU A C 1
ATOM 2042 O O . LEU A 1 253 ? -24.457 7.421 13.910 1.00 79.38 253 LEU A O 1
#